Protein AF-A0AAE0QFL0-F1 (afdb_monomer)

Radius of gyration: 24.85 Å; Cα contacts (8 Å, |Δi|>4): 247; chains: 1; bounding box: 45×36×94 Å

Sequence (218 aa):
MELTLSRLAAFLASFGLLSFVCLIVAIGSDFWYIIDTSKRESNTSASLSSHSGLWRTCNFQHQCKPFINPFGNGGNFTDSQRHILNMQATFIVLLPVSVIVLFIGGMMGVMSILARAHRLLLATGLLLLSGTVITLTGICVYVAYSAAVFQEAVCKSGHKILEDIDIYFGWSLAFATISFITELITAFTFLLTSARLGQLTRQDQDSFHQETCATSFV

Secondary structure (DSSP, 8-state):
-HHHHHHHHHHHHHHHHHHHHHHHHHHH-S-SEEE--GGG-TTS-----EEE-SSEEE-TTS-EEE---TT-SSS---HHHHHHHHHHHHHHHHHHHHHHHHHHHHHHHHHHHHTT-HHHHHHHHHHHHHHHHHHHHHHHHHHHHHHHHHHHHHHHH-TTSTTS--EEEPHHHHHHHHHHHHHHHHHHHHHHHHHHHHHHHHHHHHHHHHHHHHHTT-

Foldseek 3Di:
DVVVLVVLLVLLLVLLVLLLVLLCCLQPDQQQWWWFPPVVPPPDPDGFIWTGHLFWIATPVRDIDGPDQPVDPDDDDDPLSVVLVVLSVLLSPLSVVLSVLSVVLSVLCNVCSVVVPLVSLQVSLVSLVVSLVSLVSSLVSVVVSVVSVVVVVDVVVPPPPPPDIDIDRGCSSVSSVSSSVSSNVSSVSSNVVSVVSVVVVVVVVVVVVVVVVVVVVD

Organism: NCBI:txid175788

Solvent-accessible surface area (backbone atoms only — not comparable to full-atom values): 11376 Å² total; per-residue (Å²): 113,65,74,61,50,52,52,51,51,54,51,44,52,51,37,47,50,50,15,52,52,28,38,52,50,20,63,75,33,44,32,47,35,37,49,49,52,58,76,83,38,89,86,49,101,61,69,60,44,32,32,28,29,81,61,34,35,32,42,67,86,70,57,65,42,68,63,62,64,93,84,62,90,88,74,91,73,52,75,68,56,49,50,50,51,51,38,50,56,46,28,67,49,31,42,58,49,19,53,53,35,40,53,54,20,50,54,44,39,55,50,16,62,74,65,69,35,49,70,44,26,37,53,21,12,53,42,25,43,52,17,32,53,34,38,49,49,19,54,52,37,45,53,52,38,53,54,52,54,47,51,56,51,50,69,74,65,42,94,85,62,78,90,67,60,73,76,46,78,24,68,23,49,54,29,39,51,52,14,43,53,31,35,44,54,41,15,50,50,33,37,52,52,20,51,55,50,47,50,51,57,51,50,55,51,53,51,51,53,51,52,57,55,63,63,73,78,113

InterPro domains:
  IPR004031 PMP-22/EMP/MP20/Claudin [PF13903] (17-191)
  IPR039951 Transmembrane protein TMEM114/TMEM235 [PTHR20516] (1-205)

Nearest PDB structures (foldseek):
  7tnl-assembly1_B  TM=7.612E-01  e=2.434E-09  Rattus norvegicus
  7tnk-assembly1_A  TM=7.370E-01  e=4.246E-09  Rattus norvegicus
  7ryy-assembly1_A  TM=7.371E-01  e=4.915E-08  Rattus norvegicus
  4p79-assembly1_A  TM=6.507E-01  e=3.022E-06  Mus musculus

Mean predicted aligned error: 10.4 Å

Structure (mmCIF, N/CA/C/O backbone):
data_AF-A0AAE0QFL0-F1
#
_entry.id   AF-A0AAE0QFL0-F1
#
loop_
_atom_site.group_PDB
_atom_site.id
_atom_site.type_symbol
_atom_site.label_atom_id
_atom_site.label_alt_id
_atom_site.label_comp_id
_atom_site.label_asym_id
_atom_site.label_entity_id
_atom_site.label_seq_id
_atom_site.pdbx_PDB_ins_code
_atom_site.Cartn_x
_atom_site.Cartn_y
_atom_site.Cartn_z
_atom_site.occupancy
_atom_site.B_iso_or_equiv
_atom_site.auth_seq_id
_atom_site.auth_comp_id
_atom_site.auth_asym_id
_atom_site.auth_atom_id
_atom_site.pdbx_PDB_model_num
ATOM 1 N N . MET A 1 1 ? -17.480 7.645 28.584 1.00 58.28 1 MET A N 1
ATOM 2 C CA . MET A 1 1 ? -16.481 6.923 27.757 1.00 58.28 1 MET A CA 1
ATOM 3 C C . MET A 1 1 ? -17.027 6.431 26.409 1.00 58.28 1 MET A C 1
ATOM 5 O O . MET A 1 1 ? -16.234 6.179 25.513 1.00 58.28 1 MET A O 1
ATOM 9 N N . GLU A 1 2 ? -18.345 6.321 26.199 1.00 62.59 2 GLU A N 1
ATOM 10 C CA . GLU A 1 2 ? -18.882 5.793 24.925 1.00 62.59 2 GLU A CA 1
ATOM 11 C C . GLU A 1 2 ? -18.744 6.763 23.741 1.00 62.59 2 GLU A C 1
ATOM 13 O O . GLU A 1 2 ? -18.380 6.360 22.639 1.00 62.59 2 GLU A O 1
ATOM 18 N N . LEU A 1 3 ? -18.923 8.064 23.989 1.00 65.31 3 LEU A N 1
ATOM 19 C CA . LEU A 1 3 ? -18.740 9.119 22.985 1.00 65.31 3 LEU A CA 1
ATOM 20 C C . LEU A 1 3 ? -17.294 9.204 22.465 1.00 65.31 3 LEU A C 1
ATOM 22 O O . LEU A 1 3 ? -17.075 9.505 21.294 1.00 65.31 3 LEU A O 1
ATOM 26 N N . THR A 1 4 ? -16.302 8.906 23.309 1.00 80.12 4 THR A N 1
ATOM 27 C CA . THR A 1 4 ? -14.882 8.885 22.921 1.00 80.12 4 THR A CA 1
ATOM 28 C C . THR A 1 4 ? -14.517 7.620 22.143 1.00 80.12 4 THR A C 1
ATOM 30 O O . THR A 1 4 ? -13.761 7.706 21.180 1.00 80.12 4 THR A O 1
ATOM 33 N N . LEU A 1 5 ? -15.097 6.465 22.498 1.00 78.62 5 LEU A N 1
ATOM 34 C CA . LEU A 1 5 ? -14.892 5.201 21.778 1.00 78.62 5 LEU A CA 1
ATOM 35 C C . LEU A 1 5 ? -15.525 5.236 20.379 1.00 78.62 5 LEU A C 1
ATOM 37 O O . LEU A 1 5 ? -14.905 4.807 19.414 1.00 78.62 5 LEU A O 1
ATOM 41 N N . SER A 1 6 ? -16.731 5.797 20.260 1.00 82.44 6 SER A N 1
ATOM 42 C CA . SER A 1 6 ? -17.429 5.941 18.977 1.00 82.44 6 SER A CA 1
ATOM 43 C C . SER A 1 6 ? -16.661 6.845 18.004 1.00 82.44 6 SER A C 1
ATOM 45 O O . SER A 1 6 ? -16.459 6.487 16.845 1.00 82.44 6 SER A O 1
ATOM 47 N N . ARG A 1 7 ? -16.123 7.973 18.492 1.00 87.44 7 ARG A N 1
ATOM 48 C CA . ARG A 1 7 ? -15.250 8.853 17.693 1.00 87.44 7 ARG A CA 1
ATOM 49 C C . ARG A 1 7 ? -13.975 8.144 17.232 1.00 87.44 7 ARG A C 1
ATOM 51 O O . ARG A 1 7 ? -13.591 8.293 16.077 1.00 87.44 7 ARG A O 1
ATOM 58 N N . LEU A 1 8 ? -13.346 7.360 18.110 1.00 86.75 8 LEU A N 1
ATOM 59 C CA . LEU A 1 8 ? -12.161 6.568 17.770 1.00 86.75 8 LEU A CA 1
ATOM 60 C C . LEU A 1 8 ? -12.479 5.502 16.712 1.00 86.75 8 LEU A C 1
ATOM 62 O O . LEU A 1 8 ? -11.736 5.356 15.749 1.00 86.75 8 LEU A O 1
ATOM 66 N N . ALA A 1 9 ? -13.598 4.792 16.859 1.00 88.50 9 ALA A N 1
ATOM 67 C CA . ALA A 1 9 ? -14.034 3.780 15.903 1.00 88.50 9 ALA A CA 1
ATOM 68 C C . ALA A 1 9 ? -14.322 4.386 14.522 1.00 88.50 9 ALA A C 1
ATOM 70 O O . ALA A 1 9 ? -13.886 3.837 13.514 1.00 88.50 9 ALA A O 1
ATOM 71 N N . ALA A 1 10 ? -14.989 5.543 14.474 1.00 90.12 10 ALA A N 1
ATOM 72 C CA . ALA A 1 10 ? -15.237 6.267 13.229 1.00 90.12 10 ALA A CA 1
ATOM 73 C C . ALA A 1 10 ? -13.932 6.716 12.553 1.00 90.12 10 ALA A C 1
ATOM 75 O O . ALA A 1 10 ? -13.793 6.578 11.340 1.00 90.12 10 ALA A O 1
ATOM 76 N N . PHE A 1 11 ? -12.963 7.204 13.335 1.00 90.62 11 PHE A N 1
ATOM 77 C CA . PHE A 1 11 ? -11.636 7.571 12.840 1.00 90.62 11 PHE A CA 1
ATOM 78 C C . PHE A 1 11 ? -10.873 6.362 12.275 1.00 90.62 11 PHE A C 1
ATOM 80 O O . PHE A 1 11 ? -10.322 6.434 11.183 1.00 90.62 11 PHE A O 1
ATOM 87 N N . LEU A 1 12 ? -10.875 5.226 12.978 1.00 92.44 12 LEU A N 1
ATOM 88 C CA . LEU A 1 12 ? -10.211 4.006 12.508 1.00 92.44 12 LEU A CA 1
ATOM 89 C C . LEU A 1 12 ? -10.869 3.436 11.252 1.00 92.44 12 LEU A C 1
ATOM 91 O O . LEU A 1 12 ? -10.173 2.996 10.341 1.00 92.44 12 LEU A O 1
ATOM 95 N N . ALA A 1 13 ? -12.200 3.472 11.183 1.00 91.75 13 ALA A N 1
ATOM 96 C CA . ALA A 1 13 ? -12.939 3.025 10.012 1.00 91.75 13 ALA A CA 1
ATOM 97 C C . ALA A 1 13 ? -12.665 3.916 8.792 1.00 91.75 13 ALA A C 1
ATOM 99 O O . ALA A 1 13 ? -12.481 3.396 7.694 1.00 91.75 13 ALA A O 1
ATOM 100 N N . SER A 1 14 ? -12.595 5.241 8.967 1.00 93.31 14 SER A N 1
ATOM 101 C CA . SER A 1 14 ? -12.325 6.158 7.856 1.00 93.31 14 SER A CA 1
ATOM 102 C C . SER A 1 14 ? -10.890 6.040 7.343 1.00 93.31 14 SER A C 1
ATOM 104 O O . SER A 1 14 ? -10.695 5.966 6.133 1.00 93.31 14 SER A O 1
ATOM 106 N N . PHE A 1 15 ? -9.898 5.950 8.234 1.00 94.56 15 PHE A N 1
ATOM 107 C CA . PHE A 1 15 ? -8.495 5.760 7.850 1.00 94.56 15 PHE A CA 1
ATOM 108 C C . PHE A 1 15 ? -8.254 4.381 7.230 1.00 94.56 15 PHE A C 1
ATOM 110 O O . PHE A 1 15 ? -7.569 4.289 6.214 1.00 94.56 15 PHE A O 1
ATOM 117 N N . GLY A 1 16 ? -8.862 3.327 7.782 1.00 93.44 16 GLY A N 1
ATOM 118 C CA . GLY A 1 16 ? -8.794 1.982 7.214 1.00 93.44 16 GLY A CA 1
ATOM 119 C C . GLY A 1 16 ? -9.444 1.889 5.830 1.00 93.44 16 GLY A C 1
ATOM 120 O O . GLY A 1 16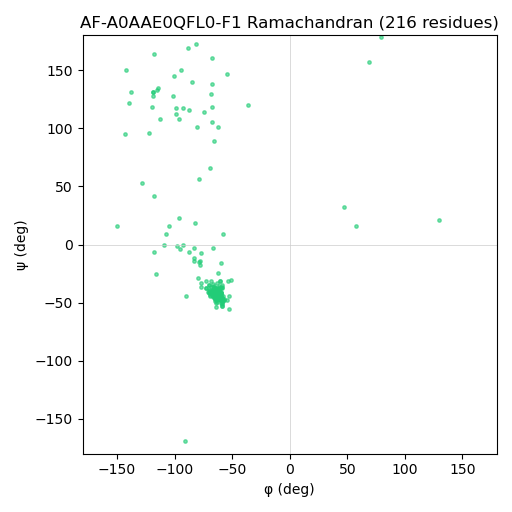 ? -8.874 1.288 4.924 1.00 93.44 16 GLY A O 1
ATOM 121 N N . LEU A 1 17 ? -10.602 2.531 5.630 1.00 95.50 17 LEU A N 1
ATOM 122 C CA . LEU A 1 17 ? -11.262 2.582 4.322 1.00 95.50 17 LEU A CA 1
ATOM 123 C C . LEU A 1 17 ? -10.456 3.402 3.311 1.00 95.50 17 LEU A C 1
ATOM 125 O O . LEU A 1 17 ? -10.310 2.981 2.166 1.00 95.50 17 LEU A O 1
ATOM 129 N N . LEU A 1 18 ? -9.928 4.555 3.732 1.00 96.25 18 LEU A N 1
ATOM 130 C CA . LEU A 1 18 ? -9.087 5.399 2.889 1.00 96.25 18 LEU A CA 1
ATOM 131 C C . LEU A 1 18 ? -7.852 4.630 2.419 1.00 96.25 18 LEU A C 1
ATOM 133 O O . LEU A 1 18 ? -7.587 4.594 1.222 1.00 96.25 18 LEU A O 1
ATOM 137 N N . SER A 1 19 ? -7.160 3.964 3.344 1.00 96.12 19 SER A N 1
ATOM 138 C CA . SER A 1 19 ? -6.051 3.067 3.029 1.00 96.12 19 SER A CA 1
ATOM 139 C C . SER A 1 19 ? -6.461 2.020 1.991 1.00 96.12 19 SER A C 1
ATOM 141 O O . SER A 1 19 ? -5.869 1.948 0.915 1.00 96.12 19 SER A O 1
ATOM 143 N N . PHE A 1 20 ? -7.523 1.260 2.267 1.00 96.06 20 PHE A N 1
ATOM 144 C CA . PHE A 1 20 ? -7.962 0.175 1.395 1.00 96.06 20 PHE A CA 1
ATOM 145 C C . PHE A 1 20 ? -8.253 0.659 -0.029 1.00 96.06 20 PHE A C 1
ATOM 147 O O . PHE A 1 20 ? -7.774 0.074 -1.000 1.00 96.06 20 PHE A O 1
ATOM 154 N N . VAL A 1 21 ? -8.991 1.763 -0.162 1.00 96.81 21 VAL A N 1
ATOM 155 C CA . VAL A 1 21 ? -9.315 2.348 -1.466 1.00 96.81 21 VAL A CA 1
ATOM 156 C C . VAL A 1 21 ? -8.055 2.858 -2.162 1.00 96.81 21 VAL A C 1
ATOM 158 O O . VAL A 1 21 ? -7.858 2.556 -3.337 1.00 96.81 21 VAL A O 1
ATOM 161 N N . CYS A 1 22 ? -7.180 3.582 -1.461 1.00 95.69 22 CYS A N 1
ATOM 162 C CA . CYS A 1 22 ? -5.930 4.080 -2.031 1.00 95.69 22 CYS A CA 1
ATOM 163 C C . CYS A 1 22 ? -5.035 2.944 -2.538 1.00 95.69 22 CYS A C 1
ATOM 165 O O . CYS A 1 22 ? -4.484 3.064 -3.630 1.00 95.69 22 CYS A O 1
ATOM 167 N N . LEU A 1 23 ? -4.924 1.835 -1.804 1.00 95.06 23 LEU A N 1
ATOM 168 C CA . LEU A 1 23 ? -4.100 0.697 -2.208 1.00 95.06 23 LEU A CA 1
ATOM 169 C C . LEU A 1 23 ? -4.686 -0.052 -3.411 1.00 95.06 23 LEU A C 1
ATOM 171 O O . LEU A 1 23 ? -3.952 -0.387 -4.338 1.00 95.06 23 LEU A O 1
ATOM 175 N 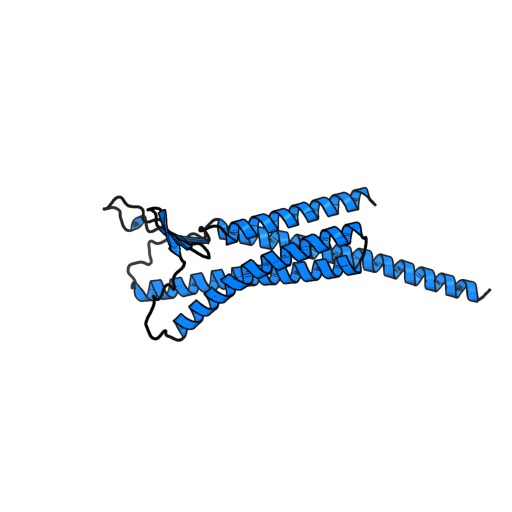N . ILE A 1 24 ? -6.007 -0.263 -3.440 1.00 95.56 24 ILE A N 1
ATOM 176 C CA . ILE A 1 24 ? -6.702 -0.849 -4.597 1.00 95.56 24 ILE A CA 1
ATOM 177 C C . ILE A 1 24 ? -6.509 0.025 -5.838 1.00 95.56 24 ILE A C 1
ATOM 179 O O . ILE A 1 24 ? -6.158 -0.486 -6.902 1.00 95.56 24 ILE A O 1
ATOM 183 N N . VAL A 1 25 ? -6.705 1.340 -5.704 1.00 94.44 25 VAL A N 1
ATOM 184 C CA . VAL A 1 25 ? -6.510 2.294 -6.802 1.00 94.44 25 VAL A CA 1
ATOM 185 C C . VAL A 1 25 ? -5.054 2.295 -7.249 1.00 94.44 25 VAL A C 1
ATOM 187 O O . VAL A 1 25 ? -4.800 2.265 -8.450 1.00 94.44 25 VAL A O 1
ATOM 190 N N . ALA A 1 26 ? -4.093 2.268 -6.324 1.00 93.25 26 ALA A N 1
ATOM 191 C CA . ALA A 1 26 ? -2.680 2.169 -6.661 1.00 93.25 26 ALA A CA 1
ATOM 192 C C . ALA A 1 26 ? -2.398 0.899 -7.475 1.00 93.25 26 ALA A C 1
ATOM 194 O O . ALA A 1 26 ? -1.885 0.997 -8.581 1.00 93.25 26 ALA A O 1
ATOM 195 N N . ILE A 1 27 ? -2.800 -0.283 -7.003 1.00 91.75 27 ILE A N 1
ATOM 196 C CA . ILE A 1 27 ? -2.535 -1.563 -7.688 1.00 91.75 27 ILE A CA 1
ATOM 197 C C . ILE A 1 27 ? -3.245 -1.658 -9.044 1.00 91.75 27 ILE A C 1
ATOM 199 O O . ILE A 1 27 ? -2.694 -2.235 -9.982 1.00 91.75 27 ILE A O 1
ATOM 203 N N . GLY A 1 28 ? -4.466 -1.132 -9.144 1.00 88.19 28 GLY A N 1
ATOM 204 C CA . GLY A 1 28 ? -5.281 -1.198 -10.355 1.00 88.19 28 GLY A CA 1
ATOM 205 C C . GLY A 1 28 ? -4.962 -0.128 -11.397 1.00 88.19 28 GLY A C 1
ATOM 206 O O . GLY A 1 28 ? -5.453 -0.224 -12.518 1.00 88.19 28 GLY A O 1
ATOM 207 N N . SER A 1 29 ? -4.178 0.893 -11.046 1.00 89.19 29 SER A N 1
ATOM 208 C CA . SER A 1 29 ? -3.839 1.984 -11.957 1.00 89.19 29 SER A CA 1
ATOM 209 C C . SER A 1 29 ? -2.516 1.752 -12.674 1.00 89.19 29 SER A C 1
ATOM 211 O O . SER A 1 29 ? -1.576 1.156 -12.147 1.00 89.19 29 SER A O 1
ATOM 213 N N . ASP A 1 30 ? -2.438 2.300 -13.885 1.00 83.62 30 ASP A N 1
ATOM 214 C CA . ASP A 1 30 ? -1.290 2.129 -14.768 1.00 83.62 30 ASP A CA 1
ATOM 215 C C . ASP A 1 30 ? -0.268 3.284 -14.688 1.00 83.62 30 ASP A C 1
ATOM 217 O O . ASP A 1 30 ? 0.504 3.507 -15.616 1.00 83.62 30 ASP A O 1
ATOM 221 N N . PHE A 1 31 ? -0.256 4.034 -13.578 1.00 83.25 31 PHE A N 1
ATOM 222 C CA . PHE A 1 31 ? 0.558 5.245 -13.386 1.00 83.25 31 PHE A CA 1
ATOM 223 C C . PHE A 1 31 ? 1.569 5.097 -12.241 1.00 83.25 31 PHE A C 1
ATOM 225 O O . PHE A 1 31 ? 1.762 6.012 -11.438 1.00 83.25 31 PHE A O 1
ATOM 232 N N . TRP A 1 32 ? 2.222 3.941 -12.146 1.00 83.88 32 TRP A N 1
ATOM 233 C CA . TRP A 1 32 ? 3.344 3.751 -11.221 1.00 83.88 32 TRP A CA 1
ATOM 234 C C . TRP A 1 32 ? 4.625 4.391 -11.755 1.00 83.88 32 TRP A C 1
ATOM 236 O O . TRP A 1 32 ? 5.443 4.906 -10.989 1.00 83.88 32 TRP A O 1
ATOM 246 N N . TYR A 1 33 ? 4.774 4.387 -13.077 1.00 72.75 33 TYR A N 1
ATOM 247 C CA . TYR A 1 33 ? 5.924 4.927 -13.781 1.00 72.75 33 TYR A CA 1
ATOM 248 C C . TYR A 1 33 ? 5.471 5.709 -15.013 1.00 72.75 33 TYR A C 1
ATOM 250 O O . TYR A 1 33 ? 4.662 5.207 -15.799 1.00 72.75 33 TYR A O 1
ATOM 258 N N . ILE A 1 34 ? 5.992 6.925 -15.185 1.00 64.94 34 ILE A N 1
ATOM 259 C CA . ILE A 1 34 ? 5.740 7.766 -16.358 1.00 64.94 34 ILE A CA 1
ATOM 260 C C . ILE A 1 34 ? 7.087 8.038 -17.026 1.00 64.94 34 ILE A C 1
ATOM 262 O O . ILE A 1 34 ? 7.980 8.626 -16.418 1.00 64.94 34 ILE A O 1
ATOM 266 N N . ILE A 1 35 ? 7.230 7.594 -18.276 1.00 62.78 35 ILE A N 1
ATOM 267 C CA . ILE A 1 35 ? 8.392 7.902 -19.113 1.00 62.78 35 ILE A CA 1
ATOM 268 C C . ILE A 1 35 ? 7.980 9.047 -20.023 1.00 62.78 35 ILE A C 1
ATOM 270 O O . ILE A 1 35 ? 7.131 8.854 -20.898 1.00 62.78 35 ILE A O 1
ATOM 274 N N . ASP A 1 36 ? 8.571 10.221 -19.820 1.00 54.28 36 ASP A N 1
ATOM 275 C CA . ASP A 1 36 ? 8.447 11.318 -20.770 1.00 54.28 36 ASP A CA 1
ATOM 276 C C . ASP A 1 36 ? 9.689 11.369 -21.666 1.00 54.28 36 ASP A C 1
ATOM 278 O O . ASP A 1 36 ? 10.810 11.546 -21.198 1.00 54.28 36 ASP A O 1
ATOM 282 N N . THR A 1 37 ? 9.496 11.177 -22.971 1.00 54.22 37 THR A N 1
ATOM 283 C CA . THR A 1 37 ? 10.557 11.319 -23.980 1.00 54.22 37 THR A CA 1
ATOM 284 C C . THR A 1 37 ? 10.412 12.611 -24.789 1.00 54.22 37 THR A C 1
ATOM 286 O O . THR A 1 37 ? 11.002 12.726 -25.866 1.00 54.22 37 THR A O 1
ATOM 289 N N . SER A 1 38 ? 9.610 13.569 -24.309 1.00 48.16 38 SER A N 1
ATOM 290 C CA . SER A 1 38 ? 9.197 14.779 -25.031 1.00 48.16 38 SER A CA 1
ATOM 291 C C . SER A 1 38 ? 10.342 15.615 -25.605 1.00 48.16 38 SER A C 1
ATOM 293 O O . SER A 1 38 ? 10.180 16.193 -26.679 1.00 48.16 38 SER A O 1
ATOM 295 N N . LYS A 1 39 ? 11.520 15.655 -24.975 1.00 45.47 39 LYS A N 1
ATOM 296 C CA . LYS A 1 39 ? 12.635 16.466 -25.488 1.00 45.47 39 LYS A CA 1
ATOM 297 C C . LYS A 1 39 ? 13.420 15.854 -26.657 1.00 45.47 39 LYS A C 1
ATOM 299 O O . LYS A 1 39 ? 14.122 16.575 -27.364 1.00 45.47 39 LYS A O 1
ATOM 304 N N . ARG A 1 40 ? 13.276 14.554 -26.938 1.00 43.31 40 ARG A N 1
ATOM 305 C CA . ARG A 1 40 ? 14.003 13.890 -28.039 1.00 43.31 40 ARG A CA 1
ATOM 306 C C . ARG A 1 40 ? 13.407 14.173 -29.424 1.00 43.31 40 ARG A C 1
ATOM 308 O O . ARG A 1 40 ? 14.064 13.909 -30.429 1.00 43.31 40 ARG A O 1
ATOM 315 N N . GLU A 1 41 ? 12.191 14.712 -29.498 1.00 49.66 41 GLU A N 1
ATOM 316 C CA . GLU A 1 41 ? 11.433 14.800 -30.747 1.00 49.66 41 GLU A CA 1
ATOM 317 C C . GLU A 1 41 ? 10.920 16.219 -31.044 1.00 49.66 41 GLU A C 1
ATOM 319 O O . GLU A 1 41 ? 9.756 16.438 -31.352 1.00 49.66 41 GLU A O 1
ATOM 324 N N . SER A 1 42 ? 11.811 17.218 -31.023 1.00 44.53 42 SER A N 1
ATOM 325 C CA . SER A 1 42 ? 11.481 18.572 -31.509 1.00 44.53 42 SER A CA 1
ATOM 326 C C . SER A 1 42 ? 11.225 18.652 -33.026 1.00 44.53 42 SER A C 1
ATOM 328 O O . SER A 1 42 ? 10.854 19.714 -33.521 1.00 44.53 42 SER A O 1
ATOM 330 N N . ASN A 1 43 ? 11.382 17.541 -33.762 1.00 49.03 43 ASN A N 1
ATOM 331 C CA . ASN A 1 43 ? 11.232 17.479 -35.222 1.00 49.03 43 ASN A CA 1
ATOM 332 C C . ASN A 1 43 ? 10.108 16.547 -35.718 1.00 49.03 43 ASN A C 1
ATOM 334 O O . ASN A 1 43 ? 9.799 16.566 -36.909 1.00 49.03 43 ASN A O 1
ATOM 338 N N . THR A 1 44 ? 9.454 15.782 -34.841 1.00 46.38 44 THR A N 1
ATOM 339 C CA . THR A 1 44 ? 8.254 15.007 -35.188 1.00 46.38 44 THR A CA 1
ATOM 340 C C . THR A 1 44 ? 7.258 15.104 -34.044 1.00 46.38 44 THR A C 1
ATOM 342 O O . THR A 1 44 ? 7.547 14.794 -32.898 1.00 46.38 44 THR A O 1
ATOM 345 N N . SER A 1 45 ? 6.070 15.600 -34.354 1.00 40.91 45 SER A N 1
ATOM 346 C CA . SER A 1 45 ? 4.989 15.930 -33.429 1.00 40.91 45 SER A CA 1
ATOM 347 C C . SER A 1 45 ? 4.336 14.694 -32.787 1.00 40.91 45 SER A C 1
ATOM 349 O O . SER A 1 45 ? 3.168 14.406 -33.050 1.00 40.91 45 SER A O 1
ATOM 351 N N . ALA A 1 46 ? 5.067 13.946 -31.962 1.00 44.12 46 ALA A N 1
ATOM 352 C CA . ALA A 1 46 ? 4.535 12.837 -31.177 1.00 44.12 46 ALA A CA 1
ATOM 353 C C . ALA A 1 46 ? 5.208 12.792 -29.796 1.00 44.12 46 ALA A C 1
ATOM 355 O O . ALA A 1 46 ? 6.262 12.201 -29.608 1.00 44.12 46 ALA A O 1
ATOM 356 N N . SER A 1 47 ? 4.576 13.397 -28.787 1.00 48.59 47 SER A N 1
ATOM 357 C CA . SER A 1 47 ? 4.927 13.115 -27.392 1.00 48.59 47 SER A CA 1
ATOM 358 C C . SER A 1 47 ? 4.648 11.631 -27.118 1.00 48.59 47 SER A C 1
ATOM 360 O O . SER A 1 47 ? 3.500 11.221 -26.958 1.00 48.59 47 SER A O 1
ATOM 362 N N . LEU A 1 48 ? 5.689 10.797 -27.113 1.00 54.75 48 LEU A N 1
ATOM 363 C CA . LEU A 1 48 ? 5.609 9.370 -26.784 1.00 54.75 48 LEU A CA 1
ATOM 364 C C . LEU A 1 48 ? 5.539 9.179 -25.259 1.00 54.75 48 LEU A C 1
ATOM 366 O O . LEU A 1 48 ? 6.366 8.495 -24.662 1.00 54.75 48 LEU A O 1
ATOM 370 N N . SER A 1 49 ? 4.551 9.797 -24.607 1.00 62.59 49 SER A N 1
ATOM 371 C CA . SER A 1 49 ? 4.300 9.553 -23.187 1.00 62.59 49 SER A CA 1
ATOM 372 C C . SER A 1 49 ? 3.793 8.121 -23.004 1.00 62.59 49 SER A C 1
ATOM 374 O O . SER A 1 49 ? 2.751 7.734 -23.542 1.00 62.59 49 SER A O 1
ATOM 376 N N . SER A 1 50 ? 4.550 7.316 -22.264 1.00 70.38 50 SER A N 1
ATOM 377 C CA . SER A 1 50 ? 4.166 5.952 -21.896 1.00 70.38 50 SER A CA 1
ATOM 378 C C . SER A 1 50 ? 3.958 5.867 -20.392 1.00 70.38 50 SER A C 1
ATOM 380 O O . SER A 1 50 ? 4.786 6.346 -19.614 1.00 70.38 50 SER A O 1
ATOM 382 N N . HIS A 1 51 ? 2.863 5.230 -19.984 1.00 77.00 51 HIS A N 1
ATOM 383 C CA . HIS A 1 51 ? 2.551 4.979 -18.582 1.00 77.00 51 HIS A CA 1
ATOM 384 C C . HIS A 1 51 ? 2.562 3.475 -18.322 1.00 77.00 51 HIS A C 1
ATOM 386 O O . HIS A 1 51 ? 2.059 2.673 -19.118 1.00 77.00 51 HIS A O 1
ATOM 392 N N . SER A 1 52 ? 3.227 3.087 -17.239 1.00 78.19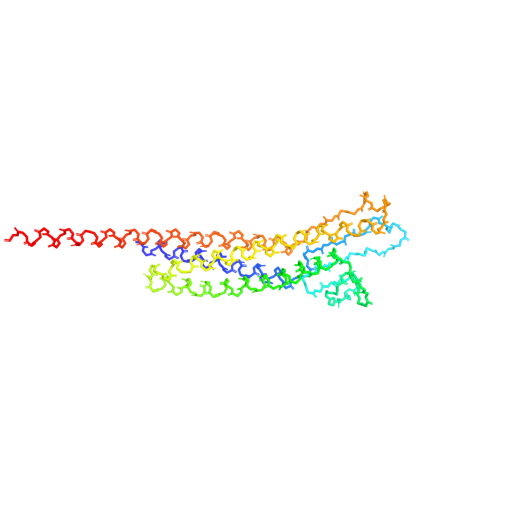 52 SER A N 1
ATOM 393 C CA . SER A 1 52 ? 3.320 1.693 -16.819 1.00 78.19 52 SER A CA 1
ATOM 394 C C . SER A 1 52 ? 2.703 1.511 -15.445 1.00 78.19 52 SER A C 1
ATOM 396 O O . SER A 1 52 ? 3.043 2.206 -14.481 1.00 78.19 52 SER A O 1
ATOM 398 N N . GLY A 1 53 ? 1.799 0.542 -15.383 1.00 83.00 53 GLY A N 1
ATOM 399 C CA . GLY A 1 53 ? 1.265 -0.020 -14.163 1.00 83.00 53 GLY A CA 1
ATOM 400 C C . GLY A 1 53 ? 2.046 -1.216 -13.675 1.00 83.00 53 GLY A C 1
ATOM 401 O O . GLY A 1 53 ? 3.101 -1.577 -14.193 1.00 83.00 53 GLY A O 1
ATOM 402 N N . LEU A 1 54 ? 1.445 -1.873 -12.691 1.00 82.25 54 LEU A N 1
ATOM 403 C CA . LEU A 1 54 ? 1.927 -3.139 -12.157 1.00 82.25 54 LEU A CA 1
ATOM 404 C C . LEU A 1 54 ? 1.688 -4.310 -13.128 1.00 82.25 54 LEU A C 1
ATOM 406 O O . LEU A 1 54 ? 2.459 -5.266 -13.160 1.00 82.25 54 LEU A O 1
ATOM 410 N N . TRP A 1 55 ? 0.607 -4.233 -13.912 1.00 83.19 55 TRP A N 1
ATOM 411 C CA . TRP A 1 55 ? 0.092 -5.342 -14.725 1.00 83.19 55 TRP A CA 1
ATOM 412 C C . TRP A 1 55 ? 0.145 -5.076 -16.225 1.00 83.19 55 TRP A C 1
ATOM 414 O O . TRP A 1 55 ? 0.152 -6.017 -17.025 1.00 83.19 55 TRP A O 1
ATOM 424 N N . ARG A 1 56 ? 0.127 -3.803 -16.628 1.00 83.19 56 ARG A N 1
ATOM 425 C CA . ARG A 1 56 ? 0.032 -3.381 -18.025 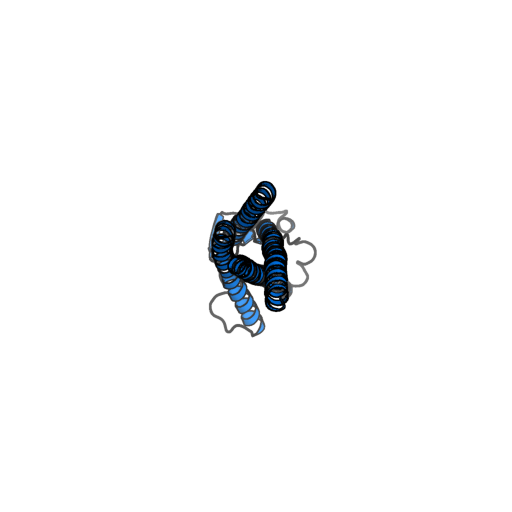1.00 83.19 56 ARG A CA 1
ATOM 426 C C . ARG A 1 56 ? 0.908 -2.161 -18.258 1.00 83.19 56 ARG A C 1
ATOM 428 O O . ARG A 1 56 ? 1.094 -1.332 -17.375 1.00 83.19 56 ARG A O 1
ATOM 435 N N . THR A 1 57 ? 1.403 -2.043 -19.481 1.00 81.38 57 THR A N 1
ATOM 436 C CA . THR A 1 57 ? 2.015 -0.812 -19.980 1.00 81.38 57 THR A CA 1
ATOM 437 C C . THR A 1 57 ? 1.202 -0.335 -21.165 1.00 81.38 57 THR A C 1
ATOM 439 O O . THR A 1 57 ? 0.912 -1.107 -22.085 1.00 81.38 57 THR A O 1
ATOM 442 N N . CYS A 1 58 ? 0.846 0.941 -21.150 1.00 77.62 58 CYS A N 1
ATOM 443 C CA . CYS A 1 58 ? 0.067 1.579 -22.192 1.00 77.62 58 CYS A CA 1
ATOM 444 C C . CYS A 1 58 ? 0.885 2.715 -22.811 1.00 77.62 58 CYS A C 1
ATOM 446 O O . CYS A 1 58 ? 1.472 3.550 -22.119 1.00 77.62 58 CYS A O 1
ATOM 448 N N . ASN A 1 59 ? 0.929 2.732 -24.141 1.00 76.69 59 ASN A N 1
ATOM 449 C CA . ASN A 1 59 ? 1.547 3.817 -24.900 1.00 76.69 59 ASN A CA 1
ATOM 450 C C . ASN A 1 59 ? 0.518 4.936 -25.173 1.00 76.69 59 ASN A C 1
ATOM 452 O O . ASN A 1 59 ? -0.688 4.728 -25.020 1.00 76.69 59 ASN A O 1
ATOM 456 N N . PHE A 1 60 ? 0.981 6.089 -25.653 1.00 70.31 60 PHE A N 1
ATOM 457 C CA . PHE A 1 60 ? 0.189 7.264 -26.026 1.00 70.31 60 PHE A CA 1
ATOM 458 C C . PHE A 1 60 ? -0.989 6.954 -26.968 1.00 70.31 60 PHE A C 1
ATOM 460 O O . PHE A 1 60 ? -2.042 7.574 -26.882 1.00 70.31 60 PHE A O 1
ATOM 467 N N . GLN A 1 61 ? -0.861 5.938 -27.828 1.00 70.44 61 GLN A N 1
ATOM 468 C CA . GLN A 1 61 ? -1.923 5.511 -28.749 1.00 70.44 61 GLN A CA 1
ATOM 469 C C . GLN A 1 61 ? -2.973 4.575 -28.104 1.00 70.44 61 GLN A C 1
ATOM 471 O O . GLN A 1 61 ? -3.660 3.838 -28.809 1.00 70.44 61 GLN A O 1
ATOM 476 N N . HIS A 1 62 ? -3.058 4.539 -26.769 1.00 68.25 62 HIS A N 1
ATOM 477 C CA . HIS A 1 62 ? -3.937 3.669 -25.967 1.00 68.25 62 HIS A CA 1
ATOM 478 C C . HIS A 1 62 ? -3.766 2.159 -26.205 1.00 68.25 62 HIS A C 1
ATOM 480 O O . HIS A 1 62 ? -4.599 1.347 -25.799 1.00 68.25 62 HIS A O 1
ATOM 486 N N . GLN A 1 63 ? -2.668 1.749 -26.840 1.00 76.12 63 GLN A N 1
ATOM 487 C CA . GLN A 1 63 ? -2.342 0.338 -26.994 1.00 76.12 63 GLN A CA 1
ATOM 488 C C . GLN A 1 63 ? -1.715 -0.173 -25.699 1.00 76.12 63 GLN A C 1
ATOM 490 O O . GLN A 1 63 ? -0.538 0.066 -25.424 1.00 76.12 63 GLN A O 1
ATOM 495 N N . CYS A 1 64 ? -2.524 -0.873 -24.909 1.00 79.19 64 CYS A N 1
ATOM 496 C CA . CYS A 1 64 ? -2.106 -1.483 -23.657 1.00 79.19 64 CYS A CA 1
ATOM 497 C C . CYS A 1 64 ? -1.655 -2.921 -23.886 1.00 79.19 64 CYS A C 1
ATOM 499 O O . CYS A 1 64 ? -2.451 -3.788 -24.260 1.00 79.19 64 CYS A O 1
ATOM 501 N N . LYS A 1 65 ? -0.384 -3.193 -23.608 1.00 77.44 65 LYS A N 1
ATOM 502 C CA . LYS A 1 65 ? 0.168 -4.546 -23.611 1.00 77.44 65 LYS A CA 1
ATOM 503 C C . LYS A 1 65 ? 0.257 -5.051 -22.169 1.00 77.44 65 LYS A C 1
ATOM 505 O O . LYS A 1 65 ? 0.485 -4.243 -21.264 1.00 77.44 65 LYS A O 1
ATOM 510 N N . PRO A 1 66 ? 0.043 -6.358 -21.923 1.00 74.88 66 PRO A N 1
ATOM 511 C CA . PRO A 1 66 ? 0.365 -6.926 -20.619 1.00 74.88 66 PRO A CA 1
ATOM 512 C C . PRO A 1 66 ? 1.829 -6.614 -20.302 1.00 74.88 66 PRO A C 1
ATOM 514 O O . PRO A 1 66 ? 2.643 -6.512 -21.225 1.00 74.88 66 PRO A O 1
ATOM 517 N N . PHE A 1 67 ? 2.144 -6.418 -19.024 1.00 68.12 67 PHE A N 1
ATOM 518 C CA . PHE A 1 67 ? 3.497 -6.111 -18.576 1.00 68.12 67 PHE A CA 1
ATOM 519 C C . PHE A 1 67 ? 4.402 -7.320 -18.855 1.00 68.12 67 PHE A C 1
ATOM 521 O O . PHE A 1 67 ? 4.489 -8.273 -18.081 1.00 68.12 67 PHE A O 1
ATOM 528 N N . ILE A 1 68 ? 4.984 -7.320 -20.052 1.00 61.03 68 ILE A N 1
ATOM 529 C CA . ILE A 1 68 ? 5.866 -8.356 -20.580 1.00 61.03 68 ILE A CA 1
ATOM 530 C C . ILE A 1 68 ? 7.272 -8.054 -20.079 1.00 61.03 68 ILE A C 1
ATOM 532 O O . ILE A 1 68 ? 7.681 -6.895 -20.064 1.00 61.03 68 ILE A O 1
ATOM 536 N N . ASN A 1 69 ? 7.998 -9.109 -19.698 1.00 66.44 69 ASN A N 1
ATOM 537 C CA . ASN A 1 69 ? 9.406 -9.057 -19.314 1.00 66.44 69 ASN A CA 1
ATOM 538 C C . ASN A 1 69 ? 10.175 -8.023 -20.169 1.00 66.44 69 ASN A C 1
ATOM 540 O O . ASN A 1 69 ? 10.233 -8.199 -21.395 1.00 66.44 69 ASN A O 1
ATOM 544 N N . PRO A 1 70 ? 10.789 -6.987 -19.559 1.00 63.00 70 PRO A N 1
ATOM 545 C CA . PRO A 1 70 ? 11.516 -5.950 -20.295 1.00 63.00 70 PRO A CA 1
ATOM 546 C C . PRO A 1 70 ? 12.679 -6.505 -21.137 1.00 63.00 70 PRO A C 1
ATOM 548 O O . PRO A 1 70 ? 13.151 -5.843 -22.060 1.00 63.00 70 PRO A O 1
ATOM 551 N N . PHE A 1 71 ? 13.114 -7.740 -20.871 1.00 65.75 71 PHE A N 1
ATOM 552 C CA . PHE A 1 71 ? 14.191 -8.430 -21.581 1.00 65.75 71 PHE A CA 1
ATOM 553 C C . PHE A 1 71 ? 13.725 -9.299 -22.761 1.00 65.75 71 PHE A C 1
ATOM 555 O O . PHE A 1 71 ? 14.559 -9.882 -23.452 1.00 65.75 71 PHE A O 1
ATOM 562 N N . GLY A 1 72 ? 12.418 -9.360 -23.037 1.00 60.59 72 GLY A N 1
ATOM 563 C CA . GLY A 1 72 ? 11.849 -10.147 -24.132 1.00 60.59 72 GLY A CA 1
ATOM 564 C C . GLY A 1 72 ? 11.715 -11.643 -23.821 1.00 60.59 72 GLY A C 1
ATOM 565 O O . GLY A 1 72 ? 12.055 -12.119 -22.738 1.00 60.59 72 GLY A O 1
ATOM 566 N N . ASN A 1 73 ? 11.166 -12.393 -24.779 1.00 57.31 73 ASN A N 1
ATOM 567 C CA . ASN A 1 73 ? 10.824 -13.805 -24.616 1.00 57.31 73 ASN A CA 1
ATOM 568 C C . ASN A 1 73 ? 11.730 -14.666 -25.514 1.00 57.31 73 ASN A C 1
ATOM 570 O O . ASN A 1 73 ? 11.552 -14.650 -26.729 1.00 57.31 73 ASN A O 1
ATOM 574 N N . GLY A 1 74 ? 12.690 -15.404 -24.939 1.00 55.31 74 GLY A N 1
ATOM 575 C CA . GLY A 1 74 ? 13.383 -16.482 -25.670 1.00 55.31 74 GLY A CA 1
ATOM 576 C C . GLY A 1 74 ? 14.917 -16.514 -25.664 1.00 55.31 74 GLY A C 1
ATOM 577 O O . GLY A 1 74 ? 15.485 -17.151 -26.544 1.00 55.31 74 GLY A O 1
ATOM 578 N N . GLY A 1 75 ? 15.602 -15.874 -24.710 1.00 63.47 75 GLY A N 1
ATOM 579 C CA . GLY A 1 75 ? 17.064 -15.978 -24.558 1.00 63.47 75 GLY A CA 1
ATOM 580 C C . GLY A 1 75 ? 17.501 -16.585 -23.219 1.00 63.47 75 GLY A C 1
ATOM 581 O O . GLY A 1 75 ? 16.726 -16.623 -22.264 1.00 63.47 75 GLY A O 1
ATOM 582 N N . ASN A 1 76 ? 18.764 -17.017 -23.128 1.00 72.56 76 ASN A N 1
ATOM 583 C CA . ASN A 1 76 ? 19.399 -17.323 -21.842 1.00 72.56 76 ASN A CA 1
ATOM 584 C C . ASN A 1 76 ? 19.573 -16.017 -21.051 1.00 72.56 76 ASN A C 1
ATOM 586 O O . ASN A 1 76 ? 20.439 -15.210 -21.385 1.00 72.56 76 ASN A O 1
ATOM 590 N N . PHE A 1 77 ? 18.744 -15.802 -20.025 1.00 73.81 77 PHE A N 1
ATOM 591 C CA . PHE A 1 77 ? 18.858 -14.634 -19.146 1.00 73.81 77 PHE A CA 1
ATOM 592 C C . PHE A 1 77 ? 20.137 -14.690 -18.306 1.00 73.81 77 PHE A C 1
ATOM 594 O O . PHE A 1 77 ? 20.467 -15.746 -17.756 1.00 73.81 77 PHE A O 1
ATOM 601 N N . THR A 1 78 ? 20.809 -13.546 -18.169 1.00 77.00 78 THR A N 1
ATOM 602 C CA . THR A 1 78 ? 21.919 -13.371 -17.223 1.00 77.00 78 THR A CA 1
ATOM 603 C C . THR A 1 78 ? 21.410 -13.431 -15.780 1.00 77.00 78 THR A C 1
ATOM 605 O O . THR A 1 78 ? 20.220 -13.231 -15.514 1.00 77.00 78 THR A O 1
ATOM 608 N N . ASP A 1 79 ? 22.302 -13.679 -14.818 1.00 79.06 79 ASP A N 1
ATOM 609 C CA . ASP A 1 79 ? 21.920 -13.717 -13.400 1.00 79.06 79 ASP A CA 1
ATOM 610 C C . ASP A 1 79 ? 21.330 -12.377 -12.911 1.00 79.06 79 ASP A C 1
ATOM 612 O O . ASP A 1 79 ? 20.406 -12.377 -12.097 1.00 79.06 79 ASP A O 1
ATOM 616 N N . SER A 1 80 ? 21.771 -11.240 -13.472 1.00 76.19 80 SER A N 1
ATOM 617 C CA . SER A 1 80 ? 21.200 -9.912 -13.182 1.00 76.19 80 SER A CA 1
ATOM 618 C C . SER A 1 80 ? 19.749 -9.778 -13.658 1.00 76.19 80 SER A C 1
ATOM 620 O O . SER A 1 80 ? 18.878 -9.358 -12.896 1.00 76.19 80 SER A O 1
ATOM 622 N N . GLN A 1 81 ? 19.450 -10.227 -14.879 1.00 75.62 81 GLN A N 1
ATOM 623 C CA . GLN A 1 81 ? 18.103 -10.185 -15.454 1.00 75.62 81 GLN A CA 1
ATOM 624 C C . GLN A 1 81 ? 17.132 -11.084 -14.684 1.00 75.62 81 GLN A C 1
ATOM 626 O O . GLN A 1 81 ? 15.985 -10.705 -14.442 1.00 75.62 81 GLN A O 1
ATOM 631 N N . ARG A 1 82 ? 17.596 -12.261 -14.240 1.00 79.88 82 ARG A N 1
ATOM 632 C CA . ARG A 1 82 ? 16.819 -13.152 -13.361 1.00 79.88 82 ARG A CA 1
ATOM 633 C C . ARG A 1 82 ? 16.499 -12.488 -12.027 1.00 79.88 82 ARG A C 1
ATOM 635 O O . ARG A 1 82 ? 15.380 -12.615 -11.540 1.00 79.88 82 ARG A O 1
ATOM 642 N N . HIS A 1 83 ? 17.456 -11.768 -11.448 1.00 83.38 83 HIS A N 1
ATOM 643 C CA . HIS A 1 83 ? 17.243 -11.046 -10.198 1.00 83.38 83 HIS A CA 1
ATOM 644 C C . HIS A 1 83 ? 16.160 -9.964 -10.335 1.00 83.38 83 HIS A C 1
ATOM 646 O O . HIS A 1 83 ? 15.249 -9.901 -9.510 1.00 83.38 83 HIS A O 1
ATOM 652 N N . ILE A 1 84 ? 16.196 -9.184 -11.418 1.00 81.44 84 ILE A N 1
ATOM 653 C CA . ILE A 1 84 ? 15.193 -8.153 -11.729 1.00 81.44 84 ILE A CA 1
ATOM 654 C C . ILE A 1 84 ? 13.800 -8.774 -11.921 1.00 81.44 84 ILE A C 1
ATOM 656 O O . ILE A 1 84 ? 12.814 -8.276 -11.377 1.00 81.44 84 ILE A O 1
ATOM 660 N N . LEU A 1 85 ? 13.712 -9.908 -12.621 1.00 81.31 85 LEU A N 1
ATOM 661 C CA . LEU A 1 85 ? 12.455 -10.643 -12.797 1.00 81.31 85 LEU A CA 1
ATOM 662 C C . LEU A 1 85 ? 11.903 -11.196 -11.477 1.00 81.31 85 LEU A C 1
ATOM 664 O O . LEU A 1 85 ? 10.694 -11.159 -11.246 1.00 81.31 85 LEU A O 1
ATOM 668 N N . ASN A 1 86 ? 12.775 -11.662 -10.582 1.00 84.62 86 ASN A N 1
ATOM 669 C CA . ASN A 1 86 ? 12.366 -12.117 -9.255 1.00 84.62 86 ASN A CA 1
ATOM 670 C C . ASN A 1 86 ? 11.846 -10.960 -8.390 1.00 84.62 86 ASN A C 1
ATOM 672 O O . ASN A 1 86 ? 10.845 -11.125 -7.689 1.00 84.62 86 ASN A O 1
ATOM 676 N N . MET A 1 87 ? 12.469 -9.778 -8.456 1.00 85.00 87 MET A N 1
ATOM 677 C CA . MET A 1 87 ? 11.951 -8.572 -7.795 1.00 85.00 87 MET A CA 1
ATOM 678 C C . MET A 1 87 ? 10.563 -8.201 -8.325 1.00 85.00 87 MET A C 1
ATOM 680 O O . MET A 1 87 ? 9.667 -7.902 -7.535 1.00 85.00 87 MET A O 1
ATOM 684 N N . GLN A 1 88 ? 10.365 -8.301 -9.643 1.00 84.19 88 GLN A N 1
ATOM 685 C CA . GLN A 1 88 ? 9.075 -8.065 -10.281 1.00 84.19 88 GLN A CA 1
ATOM 686 C C . GLN A 1 88 ? 7.986 -9.003 -9.757 1.00 84.19 88 GLN A C 1
ATOM 688 O O . GLN A 1 88 ? 6.930 -8.556 -9.311 1.00 84.19 88 GLN A O 1
ATOM 693 N N . ALA A 1 89 ? 8.257 -10.309 -9.757 1.00 85.56 89 ALA A N 1
ATOM 694 C CA . ALA A 1 89 ? 7.328 -11.299 -9.222 1.00 85.56 89 ALA A CA 1
ATOM 695 C C . ALA A 1 89 ? 7.007 -11.040 -7.739 1.00 85.56 89 ALA A C 1
ATOM 697 O O . ALA A 1 89 ? 5.874 -11.229 -7.303 1.00 85.56 89 ALA A O 1
ATOM 698 N N . THR A 1 90 ? 7.989 -10.558 -6.975 1.00 90.12 90 THR A N 1
ATOM 699 C CA . THR A 1 90 ? 7.838 -10.297 -5.542 1.00 90.12 90 THR A CA 1
ATOM 700 C C . THR A 1 90 ? 6.811 -9.196 -5.272 1.00 90.12 90 THR A C 1
ATOM 702 O O . THR A 1 90 ? 5.852 -9.444 -4.544 1.00 90.12 90 THR A O 1
ATOM 705 N N . PHE A 1 91 ? 6.931 -8.003 -5.869 1.00 89.31 91 PHE A N 1
ATOM 706 C CA . PHE A 1 91 ? 5.955 -6.935 -5.597 1.00 89.31 91 PHE A CA 1
ATOM 707 C C . PHE A 1 91 ? 4.559 -7.244 -6.163 1.00 89.31 91 PHE A C 1
ATOM 709 O O . PHE A 1 91 ? 3.561 -6.863 -5.550 1.00 89.31 91 PHE A O 1
ATOM 716 N N . ILE A 1 92 ? 4.479 -7.981 -7.281 1.00 89.31 92 ILE A N 1
ATOM 717 C CA . ILE A 1 92 ? 3.217 -8.440 -7.887 1.00 89.31 92 ILE A CA 1
ATOM 718 C C . ILE A 1 92 ? 2.432 -9.342 -6.932 1.00 89.31 92 ILE A C 1
ATOM 720 O O . ILE A 1 92 ? 1.205 -9.338 -6.960 1.00 89.31 92 ILE A O 1
ATOM 724 N N . VAL A 1 93 ? 3.121 -10.105 -6.081 1.00 92.06 93 VAL A N 1
ATOM 725 C CA . VAL A 1 93 ? 2.489 -10.973 -5.081 1.00 92.06 93 VAL A CA 1
ATOM 726 C C . VAL A 1 93 ? 2.270 -10.236 -3.760 1.00 92.06 93 VAL A C 1
ATOM 728 O O . VAL A 1 93 ? 1.190 -10.335 -3.181 1.00 92.06 93 VAL A O 1
ATOM 731 N N . LEU A 1 94 ? 3.259 -9.477 -3.279 1.00 93.62 94 LEU A N 1
ATOM 732 C CA . LEU A 1 94 ? 3.182 -8.810 -1.976 1.00 93.62 94 LEU A CA 1
ATOM 733 C C . LEU A 1 94 ? 2.058 -7.768 -1.910 1.00 93.62 94 LEU A C 1
ATOM 735 O O . LEU A 1 94 ? 1.336 -7.738 -0.917 1.00 93.62 94 LEU A O 1
ATOM 739 N N . LEU A 1 95 ? 1.878 -6.942 -2.947 1.00 93.00 95 LEU A N 1
ATOM 740 C CA . LEU A 1 95 ? 0.884 -5.861 -2.923 1.00 93.00 95 LEU A CA 1
ATOM 741 C C . LEU A 1 95 ? -0.573 -6.381 -2.875 1.00 93.00 95 LEU A C 1
ATOM 743 O O . LEU A 1 95 ? -1.346 -5.906 -2.045 1.00 93.00 95 LEU A O 1
ATOM 747 N N . PRO A 1 96 ? -0.988 -7.394 -3.661 1.00 93.94 96 PRO A N 1
ATOM 748 C CA . PRO A 1 96 ? -2.297 -8.025 -3.475 1.00 93.94 96 PRO A CA 1
ATOM 749 C C . PRO A 1 96 ? -2.446 -8.740 -2.129 1.00 93.94 96 PRO A C 1
ATOM 751 O O . PRO A 1 96 ? -3.516 -8.695 -1.523 1.00 93.94 96 PRO A O 1
ATOM 754 N N . VAL A 1 97 ? -1.385 -9.391 -1.636 1.00 95.69 97 VAL A N 1
ATOM 755 C CA . VAL A 1 97 ? -1.413 -10.039 -0.317 1.00 95.69 97 VAL A CA 1
ATOM 756 C C . VAL A 1 97 ? -1.650 -9.006 0.786 1.00 95.69 97 VAL A C 1
ATOM 758 O O . VAL A 1 97 ? -2.458 -9.270 1.677 1.00 95.69 97 VAL A O 1
ATOM 761 N N . SER A 1 98 ? -1.035 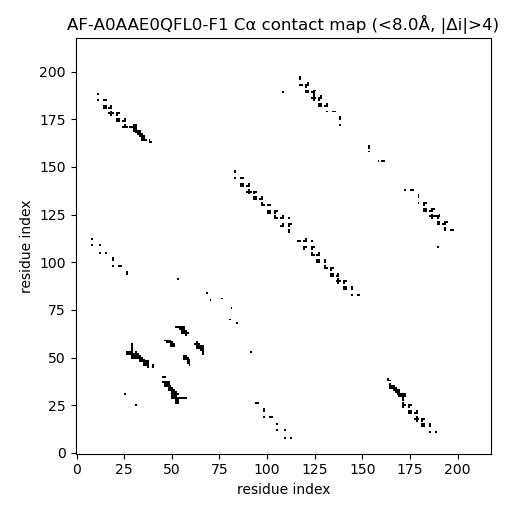-7.821 0.723 1.00 96.12 98 SER A N 1
ATOM 762 C CA . SER A 1 98 ? -1.278 -6.784 1.731 1.00 96.12 98 SER A CA 1
ATOM 763 C C . SER A 1 98 ? -2.710 -6.250 1.697 1.00 96.12 98 SER A C 1
ATOM 765 O O . SER A 1 98 ? -3.298 -6.078 2.761 1.00 96.12 98 SER A O 1
ATOM 767 N N . VAL A 1 99 ? -3.328 -6.106 0.518 1.00 96.06 99 VAL A N 1
ATOM 768 C CA . VAL A 1 99 ? -4.763 -5.777 0.392 1.00 96.06 99 VAL A CA 1
ATOM 769 C C . VAL A 1 99 ? -5.643 -6.817 1.087 1.00 96.06 99 VAL A C 1
ATOM 771 O O . VAL A 1 99 ? -6.583 -6.458 1.797 1.00 96.06 99 VAL A O 1
ATOM 774 N N . ILE A 1 100 ? -5.355 -8.109 0.902 1.00 96.75 100 ILE A N 1
ATOM 775 C CA . ILE A 1 100 ? -6.123 -9.194 1.532 1.00 96.75 100 ILE A CA 1
ATOM 776 C C . ILE A 1 100 ? -5.978 -9.130 3.056 1.00 96.75 100 ILE A C 1
ATOM 778 O O . ILE A 1 100 ? -6.973 -9.210 3.779 1.00 96.75 100 ILE A O 1
ATOM 782 N N . VAL A 1 101 ? -4.750 -8.945 3.549 1.00 95.56 101 VAL A N 1
ATOM 783 C CA . VAL A 1 101 ? -4.468 -8.793 4.983 1.00 95.56 101 VAL A CA 1
ATOM 784 C C . VAL A 1 101 ? -5.192 -7.573 5.554 1.00 95.56 101 VAL A C 1
ATOM 786 O O . VAL A 1 101 ? -5.808 -7.678 6.614 1.00 95.56 101 VAL A O 1
ATOM 789 N N . LEU A 1 102 ? -5.186 -6.446 4.840 1.00 95.19 102 LEU A N 1
ATOM 790 C CA . LEU A 1 102 ? -5.879 -5.218 5.225 1.00 95.19 102 LEU A CA 1
ATOM 791 C C . LEU A 1 102 ? -7.398 -5.411 5.282 1.00 95.19 102 LEU A C 1
ATOM 793 O O . LEU A 1 102 ? -8.032 -4.969 6.236 1.00 95.19 102 LEU A O 1
ATOM 797 N N . PHE A 1 103 ? -7.985 -6.110 4.308 1.00 95.75 103 PHE A N 1
ATOM 798 C CA . PHE A 1 103 ? -9.416 -6.412 4.295 1.00 95.75 103 PHE A CA 1
ATOM 799 C C . PHE A 1 103 ? -9.818 -7.293 5.485 1.00 95.75 103 PHE A C 1
ATOM 801 O O . PHE A 1 103 ? -10.736 -6.953 6.234 1.00 95.75 103 PHE A O 1
ATOM 808 N N . ILE A 1 104 ? -9.095 -8.395 5.713 1.00 95.88 104 ILE A N 1
ATOM 809 C CA . ILE A 1 104 ? -9.357 -9.309 6.834 1.00 95.88 104 ILE A CA 1
ATOM 810 C C . ILE A 1 104 ? -9.136 -8.591 8.173 1.00 95.88 104 ILE A C 1
ATOM 812 O O . ILE A 1 104 ? -9.978 -8.675 9.068 1.00 95.88 104 ILE A O 1
ATOM 816 N N . GLY A 1 105 ? -8.036 -7.846 8.308 1.00 95.00 105 GLY A N 1
ATOM 817 C CA . GLY A 1 105 ? -7.716 -7.061 9.498 1.00 95.00 105 GLY A CA 1
ATOM 818 C C . GLY A 1 105 ? -8.745 -5.970 9.775 1.00 95.00 105 GLY A C 1
ATOM 819 O O . GLY A 1 105 ? -9.180 -5.826 10.912 1.00 95.00 105 GLY A O 1
ATOM 820 N N . GLY A 1 106 ? -9.215 -5.260 8.751 1.00 92.44 106 GLY A N 1
ATOM 821 C CA . GLY A 1 106 ? -10.270 -4.256 8.880 1.00 92.44 106 GLY A CA 1
ATOM 822 C C . GLY A 1 106 ? -11.580 -4.855 9.393 1.00 92.44 106 GLY A C 1
ATOM 823 O O . GLY A 1 106 ? -12.150 -4.352 10.363 1.00 92.44 106 GLY A O 1
ATOM 824 N N . MET A 1 107 ? -12.017 -5.978 8.814 1.00 92.38 107 MET A N 1
ATOM 825 C CA . MET A 1 107 ? -13.225 -6.684 9.257 1.00 92.38 107 MET A CA 1
ATOM 826 C C . MET A 1 107 ? -13.096 -7.183 10.700 1.00 92.38 107 MET A C 1
ATOM 828 O O . MET A 1 107 ? -13.989 -6.948 11.518 1.00 92.38 107 MET A O 1
ATOM 832 N N . MET A 1 108 ? -11.969 -7.812 11.050 1.00 92.94 108 MET A N 1
ATOM 833 C CA . MET A 1 108 ? -11.699 -8.225 12.431 1.00 92.94 108 MET A CA 1
ATOM 834 C C . MET A 1 108 ? -11.637 -7.033 13.390 1.00 92.94 108 MET A C 1
ATOM 836 O O . MET A 1 108 ? -12.134 -7.132 14.510 1.00 92.94 108 MET A O 1
ATOM 840 N N . GLY A 1 109 ? -11.111 -5.893 12.944 1.00 91.94 109 GLY A N 1
ATOM 841 C CA . GLY A 1 109 ? -11.049 -4.663 13.722 1.00 91.94 109 GLY A CA 1
ATOM 842 C C . GLY A 1 109 ? -12.423 -4.120 14.079 1.00 91.94 109 GLY A C 1
ATOM 843 O O . GLY A 1 109 ? -12.684 -3.864 15.256 1.00 91.94 109 GLY A O 1
ATOM 844 N N . VAL A 1 110 ? -13.336 -4.034 13.110 1.00 90.75 110 VAL A N 1
ATOM 845 C CA . VAL A 1 110 ? -14.729 -3.624 13.362 1.00 90.75 110 VAL A CA 1
ATOM 846 C C . VAL A 1 110 ? -15.400 -4.579 14.351 1.00 90.75 110 VAL A C 1
ATOM 848 O O . VAL A 1 110 ? -15.973 -4.135 15.349 1.00 90.75 110 VAL A O 1
ATOM 851 N N . MET A 1 111 ? -15.259 -5.891 14.137 1.00 90.31 111 MET A N 1
ATOM 852 C CA . MET A 1 111 ? -15.814 -6.904 15.040 1.00 90.31 111 MET A CA 1
ATOM 853 C C . MET A 1 111 ? -15.221 -6.813 16.453 1.00 90.31 111 MET A C 1
ATOM 855 O O . MET A 1 111 ? -15.947 -6.957 17.435 1.00 90.31 111 MET A O 1
ATOM 859 N N . SER A 1 112 ? -13.922 -6.524 16.579 1.00 90.12 112 SER A N 1
ATOM 860 C CA . SER A 1 112 ? -13.237 -6.406 17.870 1.00 90.12 112 SER A CA 1
ATOM 861 C C . SER A 1 112 ? -13.749 -5.233 18.710 1.00 90.12 112 SER A C 1
ATOM 863 O O . SER A 1 112 ? -13.908 -5.371 19.925 1.00 90.12 112 SER A O 1
ATOM 865 N N . ILE A 1 113 ? -14.064 -4.105 18.063 1.00 87.12 113 ILE A N 1
ATOM 866 C CA . ILE A 1 113 ? -14.615 -2.910 18.711 1.00 87.12 113 ILE A CA 1
ATOM 867 C C . ILE A 1 113 ? -16.048 -3.181 19.181 1.00 87.12 113 ILE A C 1
ATOM 869 O O . ILE A 1 113 ? -16.386 -2.854 20.319 1.00 87.12 113 ILE A O 1
ATOM 873 N N . LEU A 1 114 ? -16.870 -3.824 18.341 1.00 85.25 114 LEU A N 1
ATOM 874 C CA . LEU A 1 114 ? -18.246 -4.200 18.686 1.00 85.25 114 LEU A CA 1
ATOM 875 C C . LEU A 1 114 ? -18.291 -5.196 19.852 1.00 85.25 114 LEU A C 1
ATOM 877 O O . LEU A 1 114 ? -19.078 -5.025 20.780 1.00 85.25 114 LEU A O 1
ATOM 881 N N . ALA A 1 115 ? -17.412 -6.199 19.840 1.00 85.06 115 ALA A N 1
ATOM 882 C CA . ALA A 1 115 ? -17.334 -7.220 20.881 1.00 85.06 115 ALA A CA 1
ATOM 883 C C . ALA A 1 115 ? -16.641 -6.744 22.175 1.00 85.06 115 ALA A C 1
ATOM 885 O O . ALA A 1 115 ? -16.596 -7.499 23.144 1.00 85.06 115 ALA A O 1
ATOM 886 N N . ARG A 1 116 ? -16.056 -5.531 22.196 1.00 80.75 116 ARG A N 1
ATOM 887 C CA . ARG A 1 116 ? -15.211 -4.998 23.290 1.00 80.75 116 ARG A CA 1
ATOM 888 C C . ARG A 1 116 ? -14.138 -5.985 23.780 1.00 80.75 116 ARG A C 1
ATOM 890 O O . ARG A 1 116 ? -13.757 -5.992 24.949 1.00 80.75 116 ARG A O 1
ATOM 897 N N . ALA A 1 117 ? -13.626 -6.820 22.881 1.00 84.50 117 ALA A N 1
ATOM 898 C CA . ALA A 1 117 ? -12.721 -7.907 23.228 1.00 84.50 117 ALA A CA 1
ATOM 899 C C . ALA A 1 117 ? -11.257 -7.485 23.042 1.00 84.50 117 ALA A C 1
ATOM 901 O O . ALA A 1 117 ? -10.759 -7.403 21.917 1.00 84.50 117 ALA A O 1
ATOM 902 N N . HIS A 1 118 ? -10.534 -7.276 24.149 1.00 83.81 118 HIS A N 1
ATOM 903 C CA . HIS A 1 118 ? -9.147 -6.788 24.107 1.00 83.81 118 HIS A CA 1
ATOM 904 C C . HIS A 1 118 ? -8.199 -7.709 23.311 1.00 83.81 118 HIS A C 1
ATOM 906 O O . HIS A 1 118 ? -7.334 -7.216 22.588 1.00 83.81 118 HIS A O 1
ATOM 912 N N . ARG A 1 119 ? -8.383 -9.040 23.381 1.00 87.56 119 ARG A N 1
ATOM 913 C CA . ARG A 1 119 ? -7.561 -10.010 22.628 1.00 87.56 119 ARG A CA 1
ATOM 914 C C . ARG A 1 119 ? -7.752 -9.891 21.115 1.00 87.56 119 ARG A C 1
ATOM 916 O O . ARG A 1 119 ? -6.777 -9.995 20.378 1.00 87.56 119 ARG A O 1
ATOM 923 N N . LEU A 1 120 ? -8.982 -9.637 20.659 1.00 90.19 120 LEU A N 1
ATOM 924 C CA . LEU A 1 120 ? -9.279 -9.417 19.238 1.00 90.19 120 LEU A CA 1
ATOM 925 C C . LEU A 1 120 ? -8.719 -8.078 18.754 1.00 90.19 120 LEU A C 1
ATOM 927 O O . LEU A 1 120 ? -8.239 -7.990 17.626 1.00 90.19 120 LEU A O 1
ATOM 931 N N . LEU A 1 121 ? -8.727 -7.057 19.615 1.00 90.44 121 LEU A N 1
ATOM 932 C CA . LEU A 1 121 ? -8.128 -5.756 19.317 1.00 90.44 121 LEU A CA 1
ATOM 933 C C . LEU A 1 121 ? -6.609 -5.869 19.114 1.00 90.44 121 LEU A C 1
ATOM 935 O O . LEU A 1 121 ? -6.066 -5.321 18.157 1.00 90.44 121 LEU A O 1
ATOM 939 N N . LEU A 1 122 ? -5.934 -6.624 19.987 1.00 92.50 122 LEU A N 1
ATOM 940 C CA . LEU A 1 122 ? -4.500 -6.890 19.880 1.00 92.50 122 LEU A CA 1
ATOM 941 C C . LEU A 1 122 ? -4.171 -7.712 18.626 1.00 92.50 122 LEU A C 1
ATOM 943 O O . LEU A 1 122 ? -3.279 -7.339 17.868 1.00 92.50 122 LEU A O 1
ATOM 947 N N . ALA A 1 123 ? -4.925 -8.786 18.367 1.00 94.44 123 ALA A N 1
ATOM 948 C CA . ALA A 1 123 ? -4.760 -9.600 17.163 1.00 94.44 123 ALA A CA 1
ATOM 949 C C . ALA A 1 123 ? -4.965 -8.780 15.876 1.00 94.44 123 ALA A C 1
ATOM 951 O O . ALA A 1 123 ? -4.179 -8.899 14.940 1.00 94.44 123 ALA A O 1
ATOM 952 N N . THR A 1 124 ? -5.971 -7.899 15.857 1.00 95.06 124 THR A N 1
ATOM 953 C CA . THR A 1 124 ? -6.218 -6.963 14.750 1.00 95.06 124 THR A CA 1
ATOM 954 C C . THR A 1 124 ? -5.025 -6.039 14.533 1.00 95.06 124 THR A C 1
ATOM 956 O O . THR A 1 124 ? -4.548 -5.917 13.409 1.00 95.06 124 THR A O 1
ATOM 959 N N . GLY A 1 125 ? -4.524 -5.400 15.596 1.00 95.06 125 GLY A N 1
ATOM 960 C CA . GLY A 1 125 ? -3.387 -4.485 15.500 1.00 95.06 125 GLY A CA 1
ATOM 961 C C . GLY A 1 125 ? -2.131 -5.165 14.952 1.00 95.06 125 GLY A C 1
ATOM 962 O O . GLY A 1 125 ? -1.450 -4.596 14.105 1.00 95.06 125 GLY A O 1
ATOM 963 N N . LEU A 1 126 ? -1.859 -6.404 15.372 1.00 96.12 126 LEU A N 1
ATOM 964 C CA . LEU A 1 126 ? -0.732 -7.194 14.865 1.00 96.12 126 LEU A CA 1
ATOM 965 C C . LEU A 1 126 ? -0.910 -7.607 13.401 1.00 96.12 126 LEU A C 1
ATOM 967 O O . LEU A 1 126 ? 0.053 -7.545 12.638 1.00 96.12 126 LEU A O 1
ATOM 971 N N . LEU A 1 127 ? -2.120 -8.006 12.998 1.00 96.31 127 LEU A N 1
ATOM 972 C CA . LEU A 1 127 ? -2.393 -8.367 11.607 1.00 96.31 127 LEU A CA 1
ATOM 973 C C . LEU A 1 127 ? -2.303 -7.149 10.679 1.00 96.31 127 LEU A C 1
ATOM 975 O O . LEU A 1 127 ? -1.735 -7.238 9.596 1.00 96.31 127 LEU A O 1
ATOM 979 N N . LEU A 1 128 ? -2.832 -5.998 11.096 1.00 96.00 128 LEU A N 1
ATOM 980 C CA . LEU A 1 128 ? -2.699 -4.768 10.319 1.00 96.00 128 LEU A CA 1
ATOM 981 C C . LEU A 1 128 ? -1.237 -4.324 10.235 1.00 96.00 128 LEU A C 1
ATOM 983 O O . LEU A 1 128 ? -0.795 -3.935 9.161 1.00 96.00 128 LEU A O 1
ATOM 987 N N . LEU A 1 129 ? -0.466 -4.459 11.320 1.00 96.56 129 LEU A N 1
ATOM 988 C CA . LEU A 1 129 ? 0.965 -4.154 11.321 1.00 96.56 129 LEU A CA 1
ATOM 989 C C . LEU A 1 129 ? 1.750 -5.058 10.360 1.00 96.56 129 LEU A C 1
ATOM 991 O O . LEU A 1 129 ? 2.622 -4.569 9.644 1.00 96.56 129 LEU A O 1
ATOM 995 N N . SER A 1 130 ? 1.446 -6.360 10.306 1.00 96.38 130 SER A N 1
ATOM 996 C CA . SER A 1 130 ? 2.078 -7.250 9.326 1.00 96.38 130 SER A CA 1
ATOM 997 C C . SER A 1 130 ? 1.683 -6.874 7.897 1.00 96.38 130 SER A C 1
ATOM 999 O O . SER A 1 130 ? 2.554 -6.821 7.033 1.00 96.38 130 SER A O 1
ATOM 1001 N N . GLY A 1 131 ? 0.419 -6.503 7.664 1.00 95.94 131 GLY A N 1
ATOM 1002 C CA . GLY A 1 131 ? -0.044 -5.918 6.403 1.00 95.94 131 GLY A CA 1
ATOM 1003 C C . GLY A 1 131 ? 0.765 -4.685 5.995 1.00 95.94 131 GLY A C 1
ATOM 1004 O O . GLY A 1 131 ? 1.282 -4.641 4.883 1.00 95.94 131 GLY A O 1
ATOM 1005 N N . THR A 1 132 ? 0.985 -3.750 6.923 1.00 96.19 132 THR A N 1
ATOM 1006 C CA . THR A 1 132 ? 1.794 -2.541 6.703 1.00 96.19 132 THR A CA 1
ATOM 1007 C C . THR A 1 132 ? 3.236 -2.866 6.310 1.00 96.19 132 THR A C 1
ATOM 1009 O O . THR A 1 132 ? 3.787 -2.241 5.404 1.00 96.19 132 THR A O 1
ATOM 1012 N N . VAL A 1 133 ? 3.857 -3.860 6.954 1.00 97.12 133 VAL A N 1
ATOM 1013 C CA . VAL A 1 133 ? 5.210 -4.317 6.596 1.00 97.12 133 VAL A CA 1
ATOM 1014 C C . VAL A 1 133 ? 5.226 -4.938 5.198 1.00 97.12 133 VAL A C 1
ATOM 1016 O O . VAL A 1 133 ? 6.155 -4.678 4.434 1.0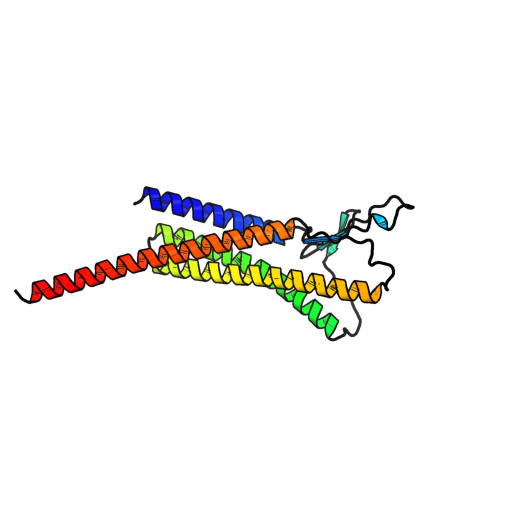0 97.12 133 VAL A O 1
ATOM 1019 N N . ILE A 1 134 ? 4.199 -5.709 4.827 1.00 96.44 134 ILE A N 1
ATOM 1020 C CA . ILE A 1 134 ? 4.068 -6.287 3.480 1.00 96.44 134 ILE A CA 1
ATOM 1021 C C . ILE A 1 134 ? 3.897 -5.174 2.434 1.00 96.44 134 ILE A C 1
ATOM 1023 O O . ILE A 1 134 ? 4.622 -5.183 1.438 1.00 96.44 134 ILE A O 1
ATOM 1027 N N . THR A 1 135 ? 3.018 -4.191 2.670 1.00 95.75 135 THR A N 1
ATOM 1028 C CA . THR A 1 135 ? 2.821 -3.026 1.787 1.00 95.75 135 THR A CA 1
ATOM 1029 C C . THR A 1 135 ? 4.127 -2.252 1.609 1.00 95.75 135 THR A C 1
ATOM 1031 O O . THR A 1 135 ? 4.543 -1.998 0.479 1.00 95.75 135 THR A O 1
ATOM 1034 N N . LEU A 1 136 ? 4.824 -1.939 2.708 1.00 96.25 136 LEU A N 1
ATOM 1035 C CA . LEU A 1 136 ? 6.118 -1.253 2.676 1.00 96.25 136 LEU A CA 1
ATOM 1036 C C . LEU A 1 136 ? 7.156 -2.047 1.884 1.00 96.25 136 LEU A C 1
ATOM 1038 O O . LEU A 1 136 ? 7.838 -1.488 1.031 1.00 96.25 136 LEU A O 1
ATOM 1042 N N . THR A 1 137 ? 7.245 -3.355 2.125 1.00 95.88 137 THR A N 1
ATOM 1043 C CA . THR A 1 137 ? 8.170 -4.234 1.402 1.00 95.88 137 THR A CA 1
ATOM 1044 C C . THR A 1 137 ? 7.855 -4.237 -0.092 1.00 95.88 137 THR A C 1
ATOM 1046 O O . THR A 1 137 ? 8.767 -4.095 -0.901 1.00 95.88 137 THR A O 1
ATOM 1049 N N . GLY A 1 138 ? 6.577 -4.321 -0.477 1.00 93.38 138 GLY A N 1
ATOM 1050 C CA . GLY A 1 138 ? 6.147 -4.234 -1.874 1.00 93.38 138 GLY A CA 1
ATOM 1051 C C . GLY A 1 138 ? 6.557 -2.917 -2.539 1.00 93.38 138 GLY A C 1
ATOM 1052 O O . GLY A 1 138 ? 7.127 -2.936 -3.630 1.00 93.38 138 GLY A O 1
ATOM 1053 N N . ILE A 1 139 ? 6.350 -1.783 -1.859 1.00 92.62 139 ILE A N 1
ATOM 1054 C CA . ILE A 1 139 ? 6.756 -0.452 -2.341 1.00 92.62 139 ILE A CA 1
ATOM 1055 C C . ILE A 1 139 ? 8.285 -0.355 -2.465 1.00 92.62 139 ILE A C 1
ATOM 1057 O O . ILE A 1 139 ? 8.791 0.097 -3.490 1.00 92.62 139 ILE A O 1
ATOM 1061 N N . CYS A 1 140 ? 9.042 -0.807 -1.462 1.00 92.56 140 CYS A N 1
ATOM 1062 C CA . CYS A 1 140 ? 10.506 -0.773 -1.485 1.00 92.56 140 CYS A CA 1
ATOM 1063 C C . CYS A 1 140 ? 11.088 -1.641 -2.606 1.00 92.56 140 CYS A C 1
ATOM 1065 O O . CYS A 1 140 ? 11.983 -1.194 -3.324 1.00 92.56 140 CYS A O 1
ATOM 1067 N N . VAL A 1 141 ? 10.569 -2.860 -2.784 1.00 91.75 141 VAL A N 1
ATOM 1068 C CA . VAL A 1 141 ? 10.987 -3.758 -3.869 1.00 91.75 141 VAL A CA 1
ATOM 1069 C C . VAL A 1 141 ? 10.652 -3.147 -5.229 1.00 91.75 141 VAL A C 1
ATOM 1071 O O . VAL A 1 141 ? 11.481 -3.220 -6.131 1.00 91.75 141 VAL A O 1
ATOM 1074 N N . TYR A 1 142 ? 9.499 -2.486 -5.376 1.00 88.69 142 TYR A N 1
ATOM 1075 C CA . TYR A 1 142 ? 9.153 -1.761 -6.600 1.00 88.69 142 TYR A CA 1
ATOM 1076 C C . TYR A 1 142 ? 10.146 -0.625 -6.906 1.00 88.69 142 TYR A C 1
ATOM 1078 O O . TYR A 1 142 ? 10.643 -0.523 -8.028 1.00 88.69 142 TYR A O 1
ATOM 1086 N N . VAL A 1 143 ? 10.490 0.203 -5.912 1.00 87.94 143 VAL A N 1
ATOM 1087 C CA . VAL A 1 143 ? 11.467 1.291 -6.093 1.00 87.94 143 VAL A CA 1
ATOM 1088 C C . VAL A 1 143 ? 12.842 0.730 -6.469 1.00 87.94 143 VAL A C 1
ATOM 1090 O O . VAL A 1 143 ? 13.453 1.206 -7.426 1.00 87.94 143 VAL A O 1
ATOM 1093 N N . ALA A 1 144 ? 13.304 -0.325 -5.793 1.00 88.00 144 ALA A N 1
ATOM 1094 C CA . ALA A 1 144 ? 14.570 -0.986 -6.109 1.00 88.00 144 ALA A CA 1
ATOM 1095 C C . ALA A 1 144 ? 14.576 -1.596 -7.522 1.00 88.00 144 ALA A C 1
ATOM 1097 O O . ALA A 1 144 ? 15.533 -1.403 -8.273 1.00 88.00 144 ALA A O 1
ATOM 1098 N N . TYR A 1 145 ? 13.487 -2.264 -7.912 1.00 85.50 145 TYR A N 1
ATOM 1099 C CA . TYR A 1 145 ? 13.284 -2.779 -9.265 1.00 85.50 145 TYR A CA 1
ATOM 1100 C C . TYR A 1 145 ? 13.375 -1.656 -10.305 1.00 85.50 145 TYR A C 1
ATOM 1102 O O . TYR A 1 145 ? 14.108 -1.784 -11.284 1.00 85.50 145 TYR A O 1
ATOM 1110 N N . SER A 1 146 ? 12.690 -0.531 -10.073 1.00 79.38 146 SER A N 1
ATOM 1111 C CA . SER A 1 146 ? 12.698 0.604 -11.003 1.00 79.38 146 SER A CA 1
ATOM 1112 C C . SER A 1 146 ? 14.102 1.195 -11.192 1.00 79.38 146 SER A C 1
ATOM 1114 O O . SER A 1 146 ? 14.493 1.503 -12.318 1.00 79.38 146 SER A O 1
ATOM 1116 N N . ALA A 1 147 ? 14.900 1.263 -10.120 1.00 81.00 147 ALA A N 1
ATOM 1117 C CA . ALA A 1 147 ? 16.287 1.713 -10.180 1.00 81.00 147 ALA A CA 1
ATOM 1118 C C . ALA A 1 147 ? 17.186 0.728 -10.950 1.00 81.00 147 ALA A C 1
ATOM 1120 O O . ALA A 1 147 ? 18.016 1.154 -11.754 1.00 81.00 147 ALA A O 1
ATOM 1121 N N . ALA A 1 148 ? 17.004 -0.582 -10.751 1.00 80.69 148 ALA A N 1
ATOM 1122 C CA . ALA A 1 148 ? 17.774 -1.616 -11.442 1.00 80.69 148 ALA A CA 1
ATOM 1123 C C . ALA A 1 148 ? 17.476 -1.655 -12.952 1.00 80.69 148 ALA A C 1
ATOM 1125 O O . ALA A 1 148 ? 18.398 -1.671 -13.767 1.00 80.69 148 ALA A O 1
ATOM 1126 N N . VAL A 1 149 ? 16.195 -1.595 -13.337 1.00 74.62 149 VAL A N 1
ATOM 1127 C CA . VAL A 1 149 ? 15.780 -1.526 -14.749 1.00 74.62 149 VAL A CA 1
ATOM 1128 C C . VAL A 1 149 ? 16.318 -0.261 -15.415 1.00 74.62 149 VAL A C 1
ATOM 1130 O O . VAL A 1 149 ? 16.772 -0.315 -16.559 1.00 74.62 149 VAL A O 1
ATOM 1133 N N . PHE A 1 150 ? 16.323 0.868 -14.700 1.00 72.00 150 PHE A N 1
ATOM 1134 C CA . PHE A 1 150 ? 16.894 2.108 -15.214 1.00 72.00 150 PHE A CA 1
ATOM 1135 C C . PHE A 1 150 ? 18.396 1.983 -15.485 1.00 72.00 150 PHE A C 1
ATOM 1137 O O . PHE A 1 150 ? 18.854 2.372 -16.559 1.00 72.00 150 PHE A O 1
ATOM 1144 N N . GLN A 1 151 ? 19.164 1.392 -14.566 1.00 73.06 151 GLN A N 1
ATOM 1145 C CA . GLN A 1 151 ? 20.598 1.182 -14.782 1.00 73.06 151 GLN A CA 1
ATOM 1146 C C . GLN A 1 151 ? 20.879 0.311 -16.011 1.00 73.06 151 GLN A C 1
ATOM 1148 O O . GLN A 1 151 ? 21.732 0.665 -16.827 1.00 73.06 151 GLN A O 1
ATOM 1153 N N . GLU A 1 152 ? 20.134 -0.781 -16.203 1.00 69.50 152 GLU A N 1
ATOM 1154 C CA . GLU A 1 152 ? 20.305 -1.623 -17.391 1.00 69.50 152 GLU A CA 1
ATOM 1155 C C . GLU A 1 152 ? 19.905 -0.892 -18.688 1.00 69.50 152 GLU A C 1
ATOM 1157 O O . GLU A 1 152 ? 20.580 -1.035 -19.713 1.00 69.50 152 GLU A O 1
ATOM 1162 N N . ALA A 1 153 ? 18.869 -0.045 -18.652 1.00 66.31 153 ALA A N 1
ATOM 1163 C CA . ALA A 1 153 ? 18.470 0.786 -19.789 1.00 66.31 153 ALA A CA 1
ATOM 1164 C C . ALA A 1 153 ? 19.537 1.836 -20.156 1.00 66.31 153 ALA A C 1
ATOM 1166 O O . ALA A 1 153 ? 19.823 2.041 -21.342 1.00 66.31 153 ALA A O 1
ATOM 1167 N N . VAL A 1 154 ? 20.166 2.456 -19.152 1.00 66.31 154 VAL A N 1
ATOM 1168 C CA . VAL A 1 154 ? 21.262 3.423 -19.315 1.00 66.31 154 VAL A CA 1
ATOM 1169 C C . VAL A 1 154 ? 22.502 2.761 -19.915 1.00 66.31 154 VAL A C 1
ATOM 1171 O O . VAL A 1 154 ? 23.047 3.259 -20.903 1.00 66.31 154 VAL A O 1
ATOM 1174 N N . CYS A 1 155 ? 22.925 1.615 -19.374 1.00 64.44 155 CYS A N 1
ATOM 1175 C CA . CYS A 1 155 ? 24.086 0.874 -19.872 1.00 64.44 155 CYS A CA 1
ATOM 1176 C C . 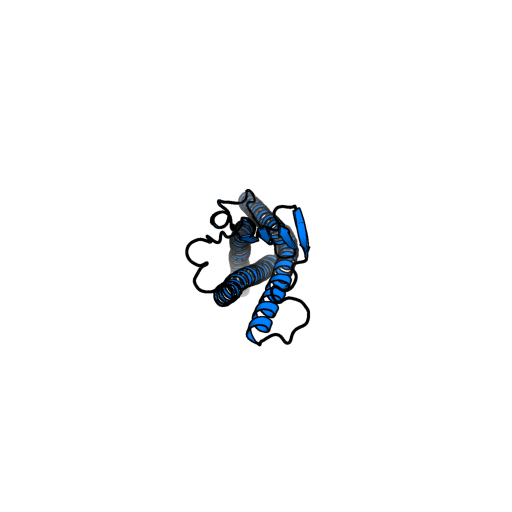CYS A 1 155 ? 23.926 0.466 -21.343 1.00 64.44 155 CYS A C 1
ATOM 1178 O O . CYS A 1 155 ? 24.892 0.511 -22.103 1.00 64.44 155 CYS A O 1
ATOM 1180 N N . LYS A 1 156 ? 22.710 0.099 -21.762 1.00 58.81 156 LYS A N 1
ATOM 1181 C CA . LYS A 1 156 ? 22.425 -0.337 -23.136 1.00 58.81 156 LYS A CA 1
ATOM 1182 C C . LYS A 1 156 ? 22.281 0.823 -24.128 1.00 58.81 156 LYS A C 1
ATOM 1184 O O . LYS A 1 156 ? 22.578 0.648 -25.306 1.00 58.81 156 LYS A O 1
ATOM 1189 N N . SER A 1 157 ? 21.837 1.994 -23.668 1.00 55.62 157 SER A N 1
ATOM 1190 C CA . SER A 1 157 ? 21.611 3.176 -24.516 1.00 55.62 157 SER A CA 1
ATOM 1191 C C . SER A 1 157 ? 22.858 4.016 -24.793 1.00 55.62 157 SER A C 1
ATOM 1193 O O . SER A 1 157 ? 22.848 4.841 -25.708 1.00 55.62 157 SER A O 1
ATOM 1195 N N . GLY A 1 158 ? 23.941 3.806 -24.045 1.00 50.66 158 GLY A N 1
ATOM 1196 C CA . GLY A 1 158 ? 25.152 4.605 -24.179 1.00 50.66 158 GLY A CA 1
ATOM 1197 C C . GLY A 1 158 ? 24.965 6.048 -23.692 1.00 50.66 158 GLY A C 1
ATOM 1198 O O . GLY A 1 158 ? 23.869 6.602 -23.641 1.00 50.66 158 GLY A O 1
ATOM 1199 N N . HIS A 1 159 ? 26.083 6.670 -23.336 1.00 46.59 159 HIS A N 1
ATOM 1200 C CA . HIS A 1 159 ? 26.237 7.953 -22.636 1.00 46.59 159 HIS A CA 1
ATOM 1201 C C . HIS A 1 159 ? 25.605 9.204 -23.308 1.00 46.59 159 HIS A C 1
ATOM 1203 O O . HIS A 1 159 ? 25.856 10.319 -22.873 1.00 46.59 159 HIS A O 1
ATOM 1209 N N . LYS A 1 160 ? 24.797 9.055 -24.369 1.00 47.47 160 LYS A N 1
ATOM 1210 C CA . LYS A 1 160 ? 24.147 10.148 -25.120 1.00 47.47 160 LYS A CA 1
ATOM 1211 C C . LYS A 1 160 ? 22.704 10.463 -24.689 1.00 47.47 160 LYS A C 1
ATOM 1213 O O . LYS A 1 160 ? 22.125 11.393 -25.232 1.00 47.47 160 LYS A O 1
ATOM 1218 N N . ILE A 1 161 ? 22.118 9.703 -23.757 1.00 51.56 161 ILE A N 1
ATOM 1219 C CA . ILE A 1 161 ? 20.700 9.833 -23.338 1.00 51.56 161 ILE A CA 1
ATOM 1220 C C . ILE A 1 161 ? 20.549 10.427 -21.917 1.00 51.56 161 ILE A C 1
ATOM 1222 O O . ILE A 1 161 ? 19.440 10.603 -21.427 1.00 51.56 161 ILE A O 1
ATOM 1226 N N . LEU A 1 162 ? 21.649 10.743 -21.225 1.00 46.00 162 LEU A N 1
ATOM 1227 C CA . LEU A 1 162 ? 21.612 10.988 -19.776 1.00 46.00 162 LEU A CA 1
ATOM 1228 C C . LEU A 1 162 ? 21.304 12.418 -19.321 1.00 46.00 162 LEU A C 1
ATOM 1230 O O . LEU A 1 162 ? 21.160 12.627 -18.123 1.00 46.00 162 LEU A O 1
ATOM 1234 N N . GLU A 1 163 ? 21.219 13.389 -20.227 1.00 46.53 163 GLU A N 1
ATOM 1235 C CA . GLU A 1 163 ? 21.050 14.796 -19.829 1.00 46.53 163 GLU A CA 1
ATOM 1236 C C . GLU A 1 163 ? 19.589 15.274 -19.897 1.00 46.53 163 GLU A C 1
ATOM 1238 O O . GLU A 1 163 ? 19.306 16.419 -19.563 1.00 46.53 163 GLU A O 1
ATOM 1243 N N . ASP A 1 164 ? 18.653 14.412 -20.326 1.00 46.41 164 ASP A N 1
ATOM 1244 C CA . ASP A 1 164 ? 17.387 14.914 -20.871 1.00 46.41 164 ASP A CA 1
ATOM 1245 C C . ASP A 1 164 ? 16.140 14.030 -20.687 1.00 46.41 164 ASP A C 1
ATOM 1247 O O . ASP A 1 164 ? 15.136 14.230 -21.371 1.00 46.41 164 ASP A O 1
ATOM 1251 N N . ILE A 1 165 ? 16.182 13.045 -19.785 1.00 48.91 165 ILE A N 1
ATOM 1252 C CA . ILE A 1 165 ? 15.000 12.247 -19.422 1.00 48.91 165 ILE A CA 1
ATOM 1253 C C . ILE A 1 165 ? 14.763 12.384 -17.919 1.00 48.91 165 ILE A C 1
ATOM 1255 O O . ILE A 1 165 ? 15.357 11.667 -17.114 1.00 48.91 165 ILE A O 1
ATOM 1259 N N . ASP A 1 166 ? 13.879 13.310 -17.553 1.00 52.47 166 ASP A N 1
ATOM 1260 C CA . ASP A 1 166 ? 13.359 13.418 -16.195 1.00 52.47 166 ASP A CA 1
ATOM 1261 C C . ASP A 1 166 ? 12.350 12.286 -15.957 1.00 52.47 166 ASP A C 1
ATO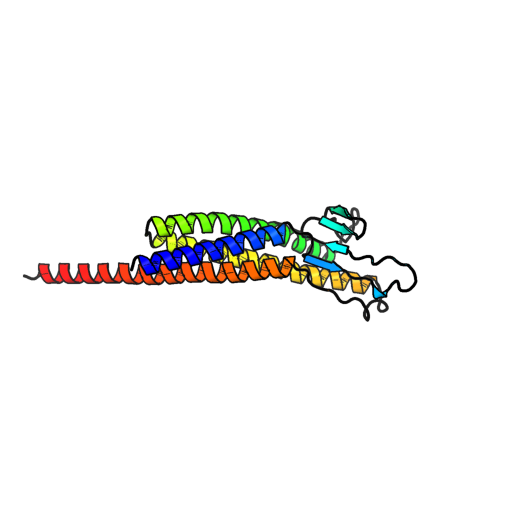M 1263 O O . ASP A 1 166 ? 11.295 12.201 -16.588 1.00 52.47 166 ASP A O 1
ATOM 1267 N N . ILE A 1 167 ? 12.696 11.374 -15.052 1.00 55.56 167 ILE A N 1
ATOM 1268 C CA . ILE A 1 167 ? 11.824 10.272 -14.646 1.00 55.56 167 ILE A CA 1
ATOM 1269 C C . ILE A 1 167 ? 10.938 10.757 -13.509 1.00 55.56 167 ILE A C 1
ATOM 1271 O O . ILE A 1 167 ? 11.416 11.026 -12.405 1.00 55.56 167 ILE A O 1
ATOM 1275 N N . TYR A 1 168 ? 9.633 10.807 -13.759 1.00 67.75 168 TYR A N 1
ATOM 1276 C CA . TYR A 1 168 ? 8.650 11.157 -12.745 1.00 67.75 168 TYR A CA 1
ATOM 1277 C C . TYR A 1 168 ? 7.959 9.898 -12.214 1.00 67.75 168 TYR A C 1
ATOM 1279 O O . TYR A 1 168 ? 7.421 9.080 -12.967 1.00 67.75 168 TYR A O 1
ATOM 1287 N N . PHE A 1 169 ? 7.949 9.749 -10.889 1.00 72.62 169 PHE A N 1
ATOM 1288 C CA . PHE A 1 169 ? 7.086 8.777 -10.223 1.00 72.62 169 PHE A CA 1
ATOM 1289 C C . PHE A 1 169 ? 5.629 9.220 -10.367 1.00 72.62 169 PHE A C 1
ATOM 1291 O O . PHE A 1 169 ? 5.298 10.376 -10.103 1.00 72.62 169 PHE A O 1
ATOM 1298 N N . GLY A 1 170 ? 4.760 8.311 -10.810 1.00 80.50 170 GLY A N 1
ATOM 1299 C CA . GLY A 1 170 ? 3.362 8.647 -11.054 1.00 80.50 170 GLY A CA 1
ATOM 1300 C C . GLY A 1 170 ? 2.503 8.643 -9.784 1.00 80.50 170 GLY A C 1
ATOM 1301 O O . GLY A 1 170 ? 2.925 8.235 -8.698 1.00 80.50 170 GLY A O 1
ATOM 1302 N N . TRP A 1 171 ? 1.257 9.096 -9.927 1.00 87.38 171 TRP A N 1
ATOM 1303 C CA . TRP A 1 171 ? 0.317 9.268 -8.814 1.00 87.38 171 TRP A CA 1
ATOM 1304 C C . TRP A 1 171 ? -0.032 7.957 -8.095 1.00 87.38 171 TRP A C 1
ATOM 1306 O O . TRP A 1 171 ? -0.357 7.989 -6.909 1.00 87.38 171 TRP A O 1
ATOM 1316 N N . SER A 1 172 ? 0.083 6.800 -8.758 1.00 90.94 172 SER A N 1
ATOM 1317 C CA . SER A 1 172 ? -0.168 5.491 -8.136 1.00 90.94 172 SER A CA 1
ATOM 1318 C C . SER A 1 172 ? 0.782 5.223 -6.971 1.00 90.94 172 SER A C 1
ATOM 1320 O O . SER A 1 172 ? 0.355 4.707 -5.939 1.00 90.94 172 SER A O 1
ATOM 1322 N N . LEU A 1 173 ? 2.048 5.642 -7.089 1.00 89.50 173 LEU A N 1
ATOM 1323 C CA . LEU A 1 173 ? 3.014 5.512 -6.000 1.00 89.50 173 LEU A CA 1
ATOM 1324 C C . LEU A 1 173 ? 2.653 6.432 -4.825 1.00 89.50 173 LEU A C 1
ATOM 1326 O O . LEU A 1 173 ? 2.793 6.033 -3.672 1.00 89.50 173 LEU A O 1
ATOM 1330 N N . ALA A 1 174 ? 2.138 7.634 -5.104 1.00 91.88 174 ALA A N 1
ATOM 1331 C CA . ALA A 1 174 ? 1.643 8.536 -4.066 1.00 91.88 174 ALA A CA 1
ATOM 1332 C C . ALA A 1 174 ? 0.430 7.941 -3.329 1.00 91.88 174 ALA A C 1
ATOM 1334 O O . ALA A 1 174 ? 0.365 7.986 -2.104 1.00 91.88 174 ALA A O 1
ATOM 1335 N N . PHE A 1 175 ? -0.508 7.312 -4.041 1.00 93.94 175 PHE A N 1
ATOM 1336 C CA . PHE A 1 175 ? -1.617 6.603 -3.397 1.00 93.94 175 PHE A CA 1
ATOM 1337 C C . PHE A 1 175 ? -1.144 5.401 -2.568 1.00 93.94 175 PHE A C 1
ATOM 1339 O O . PHE A 1 175 ? -1.652 5.192 -1.467 1.00 93.94 175 PHE A O 1
ATOM 1346 N N . ALA A 1 176 ? -0.140 4.653 -3.036 1.00 93.81 176 ALA A N 1
ATOM 1347 C CA . ALA A 1 176 ? 0.446 3.548 -2.279 1.00 93.81 176 ALA A CA 1
ATOM 1348 C C . ALA A 1 176 ? 1.115 4.027 -0.976 1.00 93.81 176 ALA A C 1
ATOM 1350 O O . ALA A 1 176 ? 0.930 3.409 0.073 1.00 93.81 176 ALA A O 1
ATOM 1351 N N . THR A 1 177 ? 1.844 5.149 -1.003 1.00 93.56 177 THR A N 1
ATOM 1352 C CA . THR A 1 177 ? 2.466 5.719 0.205 1.00 93.56 177 THR A CA 1
ATOM 1353 C C . THR A 1 177 ? 1.438 6.311 1.165 1.00 93.56 177 THR A C 1
ATOM 1355 O O . THR A 1 177 ? 1.557 6.108 2.374 1.00 93.56 177 THR A O 1
ATOM 1358 N N . ILE A 1 178 ? 0.391 6.973 0.660 1.00 94.94 178 ILE A N 1
ATOM 1359 C CA . ILE A 1 178 ? -0.741 7.433 1.481 1.00 94.94 178 ILE A CA 1
ATOM 1360 C C . ILE A 1 178 ? -1.431 6.241 2.154 1.00 94.94 178 ILE A C 1
ATOM 1362 O O . ILE A 1 178 ? -1.720 6.309 3.353 1.00 94.94 178 ILE A O 1
ATOM 1366 N N . SER A 1 179 ? -1.643 5.136 1.428 1.00 96.38 179 SER A N 1
ATOM 1367 C CA . SER A 1 179 ? -2.169 3.909 2.032 1.00 96.38 179 SER A CA 1
ATOM 1368 C C . SER A 1 179 ? -1.260 3.422 3.149 1.00 96.38 179 SER A C 1
ATOM 1370 O O . SER A 1 179 ? -1.708 3.304 4.280 1.00 96.38 179 SER A O 1
ATOM 1372 N N . PHE A 1 180 ? 0.035 3.250 2.883 1.00 95.62 180 PHE A N 1
ATOM 1373 C CA . PHE A 1 180 ? 0.995 2.799 3.890 1.00 95.62 180 PHE A CA 1
ATOM 1374 C C . PHE A 1 180 ? 0.971 3.653 5.174 1.00 95.62 180 PHE A C 1
ATOM 1376 O O . PHE A 1 180 ? 0.944 3.111 6.280 1.00 95.62 180 PHE A O 1
ATOM 1383 N N . ILE A 1 181 ? 0.933 4.984 5.055 1.00 96.81 181 ILE A N 1
ATOM 1384 C CA . ILE A 1 181 ? 0.892 5.884 6.219 1.00 96.81 181 ILE A CA 1
ATOM 1385 C C . ILE A 1 181 ? -0.411 5.698 7.006 1.00 96.81 181 ILE A C 1
ATOM 1387 O O . ILE A 1 181 ? -0.396 5.621 8.236 1.00 96.81 181 ILE A O 1
ATOM 1391 N N . THR A 1 182 ? -1.545 5.617 6.312 1.00 95.94 182 THR A N 1
ATOM 1392 C CA . THR A 1 182 ? -2.858 5.452 6.953 1.00 95.94 182 THR A CA 1
ATOM 1393 C C . THR A 1 182 ? -3.035 4.057 7.568 1.00 95.94 182 THR A C 1
ATOM 1395 O O . THR A 1 182 ? -3.592 3.957 8.665 1.00 95.94 182 THR A O 1
ATOM 1398 N N . GLU A 1 183 ? -2.477 3.003 6.960 1.00 95.50 183 GLU A N 1
ATOM 1399 C CA . GLU A 1 183 ? -2.359 1.653 7.540 1.00 95.50 183 GLU A CA 1
ATOM 1400 C C . GLU A 1 183 ? -1.572 1.688 8.846 1.00 95.50 183 GLU A C 1
ATOM 1402 O O . GLU A 1 183 ? -2.054 1.200 9.869 1.00 95.50 183 GLU A O 1
ATOM 1407 N N . LEU A 1 184 ? -0.394 2.319 8.832 1.00 96.62 184 LEU A N 1
ATOM 1408 C CA . LEU A 1 184 ? 0.494 2.394 9.988 1.00 96.62 184 LEU A CA 1
ATOM 1409 C C . LEU A 1 184 ? -0.174 3.111 11.167 1.00 96.62 184 LEU A C 1
ATOM 1411 O O . LEU A 1 184 ? -0.136 2.619 12.297 1.00 96.62 184 LEU A O 1
ATOM 1415 N N . ILE A 1 185 ? -0.827 4.249 10.904 1.00 96.38 185 ILE A N 1
ATOM 1416 C CA . ILE A 1 185 ? -1.582 5.000 11.917 1.00 96.38 185 ILE A CA 1
ATOM 1417 C C . ILE A 1 185 ? -2.703 4.130 12.495 1.00 96.38 185 ILE A C 1
ATOM 1419 O O . ILE A 1 185 ? -2.886 4.082 13.716 1.00 96.38 185 ILE A O 1
ATOM 1423 N N . THR A 1 186 ? -3.433 3.414 11.638 1.00 95.06 186 THR A N 1
ATOM 1424 C CA . THR A 1 186 ? -4.541 2.542 12.047 1.00 95.06 186 THR A CA 1
ATOM 1425 C C . THR A 1 186 ? -4.039 1.382 12.913 1.00 95.06 186 THR A C 1
ATOM 1427 O O . THR A 1 186 ? -4.537 1.188 14.025 1.00 95.06 186 THR A O 1
ATOM 1430 N N . ALA A 1 187 ? -3.007 0.659 12.469 1.00 95.88 187 ALA A N 1
ATOM 1431 C CA . ALA A 1 187 ? -2.405 -0.459 13.195 1.00 95.88 187 ALA A CA 1
ATOM 1432 C C . ALA A 1 187 ? -1.867 -0.031 14.568 1.00 95.88 187 ALA A C 1
ATOM 1434 O O . ALA A 1 187 ? -2.172 -0.654 15.588 1.00 95.88 187 ALA A O 1
ATOM 1435 N N . PHE A 1 188 ? -1.121 1.077 14.615 1.00 95.75 188 PHE A N 1
ATOM 1436 C CA . PHE A 1 188 ? -0.568 1.601 15.859 1.00 95.75 188 PHE A CA 1
ATOM 1437 C C . PHE A 1 188 ? -1.668 2.017 16.838 1.00 95.75 188 PHE A C 1
ATOM 1439 O O . PHE A 1 188 ? -1.587 1.721 18.029 1.00 95.75 188 PHE A O 1
ATOM 1446 N N . THR A 1 189 ? -2.738 2.637 16.343 1.00 93.88 189 THR A N 1
ATOM 1447 C CA . THR A 1 189 ? -3.872 3.035 17.181 1.00 93.88 189 THR A CA 1
ATOM 1448 C C . THR A 1 189 ? -4.614 1.820 17.747 1.00 93.88 189 THR A C 1
ATOM 1450 O O . THR A 1 189 ? -4.973 1.835 18.927 1.00 93.88 189 THR A O 1
ATOM 1453 N N . PHE A 1 190 ? -4.795 0.741 16.974 1.00 93.88 190 PHE A N 1
ATOM 1454 C CA . PHE A 1 190 ? -5.336 -0.525 17.490 1.00 93.88 190 PHE A CA 1
ATOM 1455 C C . PHE A 1 190 ? -4.450 -1.118 18.590 1.00 93.88 190 PHE A C 1
ATOM 1457 O O . PHE A 1 190 ? -4.957 -1.484 19.652 1.00 93.88 190 PHE A O 1
ATOM 1464 N N . LEU A 1 191 ? -3.130 -1.152 18.384 1.00 93.88 191 LEU A N 1
ATOM 1465 C CA . LEU A 1 191 ? -2.183 -1.654 19.382 1.00 93.88 191 LEU A CA 1
ATOM 1466 C C . LEU A 1 191 ? -2.193 -0.805 20.657 1.00 93.88 191 LEU A C 1
ATOM 1468 O O . LEU A 1 191 ? -2.321 -1.358 21.748 1.00 93.88 191 LEU A O 1
ATOM 1472 N N . LEU A 1 192 ? -2.153 0.524 20.538 1.00 92.31 192 LEU A N 1
ATOM 1473 C CA . LEU A 1 192 ? -2.253 1.435 21.679 1.00 92.31 192 LEU A CA 1
ATOM 1474 C C . LEU A 1 192 ? -3.561 1.245 22.444 1.00 92.31 192 LEU A C 1
ATOM 1476 O O . LEU A 1 192 ? -3.551 1.149 23.670 1.00 92.31 192 LEU A O 1
ATOM 1480 N N . THR A 1 193 ? -4.683 1.160 21.731 1.00 90.62 193 THR A N 1
ATOM 1481 C CA . THR A 1 193 ? -6.001 0.963 22.343 1.00 90.62 193 THR A CA 1
ATOM 1482 C C . THR A 1 193 ? -6.040 -0.376 23.077 1.00 90.62 193 THR A C 1
ATOM 1484 O O . THR A 1 193 ? -6.444 -0.427 24.237 1.00 90.62 193 THR A O 1
ATOM 1487 N N . SER A 1 194 ? -5.512 -1.442 22.466 1.00 90.62 194 SER A N 1
ATOM 1488 C CA . SER A 1 194 ? -5.408 -2.762 23.093 1.00 90.62 194 SER A CA 1
ATOM 1489 C C . SER A 1 194 ? -4.520 -2.761 24.342 1.00 90.62 194 SER A C 1
ATOM 1491 O O . SER A 1 194 ? -4.889 -3.365 25.345 1.00 90.62 194 SER A O 1
ATOM 1493 N N . ALA A 1 195 ? -3.401 -2.028 24.327 1.00 88.88 195 ALA A N 1
ATOM 1494 C CA . ALA A 1 195 ? -2.499 -1.916 25.466 1.00 88.88 195 ALA A CA 1
ATOM 1495 C C . ALA A 1 195 ? -3.165 -1.177 26.635 1.00 88.88 195 ALA A C 1
ATOM 1497 O O . ALA A 1 195 ? -3.071 -1.620 27.777 1.00 88.88 195 ALA A O 1
ATOM 1498 N N . ARG A 1 196 ? -3.900 -0.092 26.351 1.00 87.81 196 ARG A N 1
ATOM 1499 C CA . ARG A 1 196 ? -4.664 0.653 27.365 1.00 87.81 196 ARG A CA 1
ATOM 1500 C C . ARG A 1 196 ? -5.777 -0.194 27.975 1.00 87.81 196 ARG A C 1
ATOM 1502 O O . ARG A 1 196 ? -5.892 -0.249 29.194 1.00 87.81 196 ARG A O 1
ATOM 1509 N N . LEU A 1 197 ? -6.560 -0.884 27.145 1.00 85.56 197 LEU A N 1
ATOM 1510 C CA . LEU A 1 197 ? -7.609 -1.796 27.613 1.00 85.56 197 LEU A CA 1
ATOM 1511 C C . LEU A 1 197 ? -7.028 -2.975 28.405 1.00 85.56 197 LEU A C 1
ATOM 1513 O O . LEU A 1 197 ? -7.570 -3.325 29.446 1.00 85.56 197 LEU A O 1
ATOM 1517 N N . GLY A 1 198 ? -5.901 -3.540 27.968 1.00 83.94 198 GLY A N 1
ATOM 1518 C CA . GLY A 1 198 ? -5.218 -4.624 28.675 1.00 83.94 198 GLY A CA 1
ATOM 1519 C C . GLY A 1 198 ? -4.681 -4.210 30.047 1.00 83.94 198 GLY A C 1
ATOM 1520 O O . GLY A 1 198 ? -4.779 -4.987 30.993 1.00 83.94 198 GLY A O 1
ATOM 1521 N N . GLN A 1 199 ? -4.163 -2.984 30.183 1.00 83.50 199 GLN A N 1
ATOM 1522 C CA . GLN A 1 199 ? -3.749 -2.437 31.480 1.00 83.50 199 GLN A CA 1
ATOM 1523 C C . GLN A 1 199 ? -4.930 -2.280 32.440 1.00 83.50 199 GLN A C 1
ATOM 1525 O O . GLN A 1 199 ? -4.817 -2.689 33.591 1.00 83.50 199 GLN A O 1
ATOM 1530 N N . LEU A 1 200 ? -6.063 -1.756 31.960 1.00 81.31 200 LEU A N 1
ATOM 1531 C CA . LEU A 1 200 ? -7.274 -1.607 32.773 1.00 81.31 200 LEU A CA 1
ATOM 1532 C C . LEU A 1 200 ? -7.802 -2.963 33.254 1.00 81.31 200 LEU A C 1
ATOM 1534 O O . LEU A 1 200 ? -8.044 -3.133 34.443 1.00 81.31 200 LEU A O 1
ATOM 1538 N N . THR A 1 201 ? -7.891 -3.956 32.362 1.00 75.00 201 THR A N 1
ATOM 1539 C CA . THR A 1 201 ? -8.323 -5.313 32.739 1.00 75.00 201 THR A CA 1
ATOM 1540 C C . THR A 1 201 ? -7.392 -5.951 33.771 1.00 75.00 201 THR A C 1
ATOM 1542 O O . THR A 1 201 ? -7.859 -6.646 34.667 1.00 75.00 201 THR A O 1
ATOM 1545 N N . ARG A 1 202 ? -6.078 -5.716 33.668 1.00 77.12 202 ARG A N 1
ATOM 1546 C CA . ARG A 1 202 ? -5.105 -6.246 34.631 1.00 77.12 202 ARG A CA 1
ATOM 1547 C C . ARG A 1 202 ? -5.242 -5.583 36.001 1.00 77.12 202 ARG A C 1
ATOM 1549 O O . ARG A 1 202 ? -5.197 -6.274 37.008 1.00 77.12 202 ARG A O 1
ATOM 1556 N N . GLN A 1 203 ? -5.462 -4.271 36.022 1.00 74.50 203 GLN A N 1
ATOM 1557 C CA . GLN A 1 203 ? -5.622 -3.506 37.254 1.00 74.50 203 GLN A CA 1
ATOM 1558 C C . GLN A 1 203 ? -6.897 -3.898 38.017 1.00 74.50 203 GLN A C 1
ATOM 1560 O O . GLN A 1 203 ? -6.819 -4.113 39.223 1.00 74.50 203 GLN A O 1
ATOM 1565 N N . ASP A 1 204 ? -8.031 -4.077 37.329 1.00 71.88 204 ASP A N 1
ATOM 1566 C CA . ASP A 1 204 ? -9.270 -4.575 37.953 1.00 71.88 204 ASP A CA 1
ATOM 1567 C C . ASP A 1 204 ? -9.077 -5.971 38.566 1.00 71.88 204 ASP A C 1
ATOM 1569 O O . ASP A 1 204 ? -9.595 -6.271 39.642 1.00 71.88 204 ASP A O 1
ATOM 1573 N N . GLN A 1 205 ? -8.293 -6.827 37.905 1.00 73.31 205 GLN A N 1
ATOM 1574 C CA . GLN A 1 205 ? -8.031 -8.184 38.373 1.00 73.31 205 GLN A CA 1
ATOM 1575 C C . GLN A 1 205 ? -7.102 -8.218 39.598 1.00 73.31 205 GLN A C 1
ATOM 1577 O O . GLN A 1 205 ? -7.339 -9.005 40.516 1.00 73.31 205 GLN A O 1
ATOM 1582 N N . ASP A 1 206 ? -6.100 -7.337 39.654 1.00 74.25 206 ASP A N 1
ATOM 1583 C CA . ASP A 1 206 ? -5.216 -7.186 40.816 1.00 74.25 206 ASP A CA 1
ATOM 1584 C C . ASP A 1 206 ? -5.964 -6.570 42.016 1.00 74.25 206 ASP A C 1
ATOM 1586 O O . ASP A 1 206 ? -5.802 -7.029 43.148 1.00 74.25 206 ASP A O 1
ATOM 1590 N N . SER A 1 207 ? -6.846 -5.587 41.781 1.00 68.00 207 SER A N 1
ATOM 1591 C CA . SER A 1 207 ? -7.713 -5.008 42.821 1.00 68.00 207 SER A CA 1
ATOM 1592 C C . SER A 1 207 ? -8.675 -6.041 43.413 1.00 68.00 207 SER A C 1
ATOM 1594 O O . SER A 1 207 ? -8.759 -6.164 44.635 1.00 68.00 207 SER A O 1
ATOM 1596 N N . PHE A 1 208 ? -9.324 -6.848 42.568 1.00 66.00 208 PHE A N 1
ATOM 1597 C CA . PHE A 1 208 ? -10.215 -7.916 43.023 1.00 66.00 208 PHE A CA 1
ATOM 1598 C C . PHE A 1 208 ? -9.465 -8.986 43.828 1.00 66.00 208 PHE A C 1
ATOM 1600 O O . PHE A 1 208 ? -9.932 -9.418 44.885 1.00 66.00 208 PHE A O 1
ATOM 1607 N N . HIS A 1 209 ? -8.269 -9.392 43.387 1.00 67.06 209 HIS A N 1
ATOM 1608 C CA . HIS A 1 209 ? -7.444 -10.333 44.148 1.00 67.06 209 HIS A CA 1
ATOM 1609 C C . HIS A 1 209 ? -7.030 -9.782 45.517 1.00 67.06 209 HIS A C 1
ATOM 1611 O O . HIS A 1 209 ? -7.016 -10.532 46.496 1.00 67.06 209 HIS A O 1
ATOM 1617 N N . GLN A 1 210 ? -6.736 -8.485 45.608 1.00 66.38 210 GLN A N 1
ATOM 1618 C CA . GLN A 1 210 ? -6.355 -7.848 46.863 1.00 66.38 210 GLN A CA 1
ATOM 1619 C C . GLN A 1 210 ? -7.533 -7.721 47.845 1.00 66.38 210 GLN A C 1
ATOM 1621 O O . GLN A 1 210 ? -7.360 -8.023 49.026 1.00 66.38 210 GLN A O 1
ATOM 1626 N N . GLU A 1 211 ? -8.737 -7.372 47.378 1.00 67.69 211 GLU A N 1
ATOM 1627 C CA . GLU A 1 211 ? -9.955 -7.357 48.210 1.00 67.69 211 GLU A CA 1
ATOM 1628 C C . GLU A 1 211 ? -10.362 -8.758 48.690 1.00 67.69 211 GLU A C 1
ATOM 1630 O O . GLU A 1 21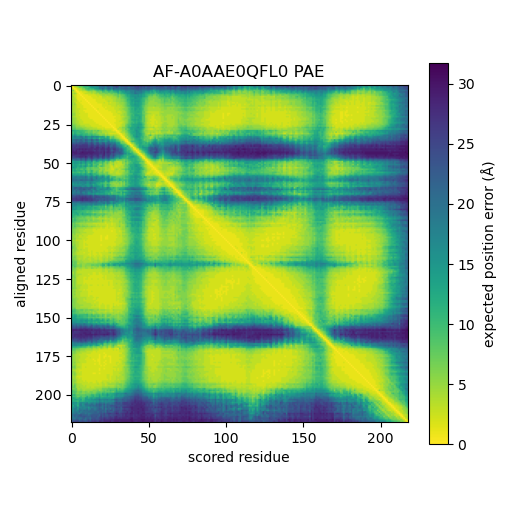1 ? -10.734 -8.937 49.853 1.00 67.69 211 GLU A O 1
ATOM 1635 N N . THR A 1 212 ? -10.240 -9.772 47.829 1.00 67.88 212 THR A N 1
ATOM 1636 C CA . THR A 1 212 ? -10.559 -11.166 48.193 1.00 67.88 212 THR A CA 1
ATOM 1637 C C . THR A 1 212 ? -9.583 -11.705 49.245 1.00 67.88 212 THR A C 1
ATOM 1639 O O . THR A 1 212 ? -9.970 -12.439 50.151 1.00 67.88 212 THR A O 1
ATOM 1642 N N . CYS A 1 213 ? -8.306 -11.318 49.169 1.00 68.06 213 CYS A N 1
ATOM 1643 C CA . CYS A 1 213 ? -7.317 -11.688 50.178 1.00 68.06 213 CYS A CA 1
ATOM 1644 C C . CYS A 1 213 ? -7.571 -10.959 51.510 1.00 68.06 213 CYS A C 1
ATOM 1646 O O . CYS A 1 213 ? -7.514 -11.581 52.566 1.00 68.06 213 CYS A O 1
ATOM 1648 N N . ALA A 1 214 ? -7.929 -9.669 51.477 1.00 66.94 214 ALA A N 1
ATOM 1649 C CA . ALA A 1 214 ? -8.208 -8.879 52.680 1.00 66.94 214 ALA A CA 1
ATOM 1650 C C . ALA A 1 214 ? -9.459 -9.347 53.449 1.00 66.94 214 ALA A C 1
ATOM 1652 O O . ALA A 1 214 ? -9.480 -9.301 54.677 1.00 66.94 214 ALA A O 1
ATOM 1653 N N . THR A 1 215 ? -10.486 -9.827 52.747 1.00 66.19 215 THR A N 1
ATOM 1654 C CA . THR A 1 215 ? -11.726 -10.342 53.359 1.00 66.19 215 THR A CA 1
ATOM 1655 C C . THR A 1 215 ? -11.594 -11.753 53.931 1.00 66.19 215 THR A C 1
ATOM 1657 O O . THR A 1 215 ? -12.400 -12.133 54.770 1.00 66.19 215 THR A O 1
ATOM 1660 N N . SER A 1 216 ? -10.568 -12.518 53.546 1.00 59.56 216 SER A N 1
ATOM 1661 C CA . SER A 1 216 ? -10.334 -13.873 54.069 1.00 59.56 216 SER A CA 1
ATOM 1662 C C . SER A 1 216 ? -9.581 -13.910 55.413 1.00 59.56 216 SER A C 1
ATOM 1664 O O . SER A 1 216 ? -9.357 -14.999 55.942 1.00 59.56 216 SER A O 1
ATOM 1666 N N . PHE A 1 217 ? -9.168 -12.754 55.948 1.00 58.22 217 PHE A N 1
ATOM 1667 C CA . PHE A 1 217 ? -8.446 -12.610 57.225 1.00 58.22 217 PHE A CA 1
ATOM 1668 C C . PHE A 1 217 ? -9.299 -12.016 58.366 1.00 58.22 217 PHE A C 1
ATOM 1670 O O . PHE A 1 217 ? -8.754 -11.701 59.426 1.00 58.22 217 PHE A O 1
ATOM 1677 N N . VAL A 1 218 ? -10.613 -11.875 58.165 1.00 52.47 218 VAL A N 1
ATOM 1678 C CA . VAL A 1 218 ? -11.602 -11.484 59.190 1.00 52.47 218 VAL A CA 1
ATOM 1679 C C . VAL A 1 218 ? -12.521 -12.665 59.460 1.00 52.47 218 VAL A C 1
ATOM 1681 O O . VAL A 1 218 ? -12.766 -12.944 60.654 1.00 52.47 218 VAL A O 1
#

pLDDT: mean 79.8, std 15.52, range [40.91, 97.12]